Protein AF-0000000073224471 (afdb_homodimer)

Radius of gyration: 17.62 Å; Cα contacts (8 Å, |Δi|>4): 262; chains: 2; bounding box: 27×54×40 Å

Foldseek 3Di:
DVVQQQDAQAPPRDPHGQNRVLQVLVLVCLQVVPDQVVSLVVQQVVCVVDDPPGDHDRGSVVSCVVLVVQQFDQDSDPPDPPSRRPRPNNPDPPRDPD/DVVQQQDAQAPPRDPHGQNRVLQVLVLVCLLVVPDQVVSLVVQQVVCVVDDPPGDHDRGSVVSCVVLVVQQFDQDSDPPDPVSRRQRPSNPDPPRDPD

Sequence (196 aa):
LYNDAEKPLYPYCANFTRLSTVLRLINLKTKHRWIDNSFTKLLELLSDMLLEGNMLLTCTYDAKKILYLMGMKYKKNHVCPNDYILYIKVFDTFHECPLYNDAEKPLYPYCANFTRLSTVLRLINLKTKHRWIDNSFTKLLELLSDMLLEGNMLLTCTYDAKKILYLMGMKYKKNHVCPNDYILYIKVFDTFHECP

Structure (mmCIF, N/CA/C/O backbone):
data_AF-0000000073224471-model_v1
#
loop_
_entity.id
_entity.type
_entity.pdbx_description
1 polymer 'Retrovirus-related Pol polyprotein from transposon TNT 1-94'
#
loop_
_atom_site.group_PDB
_atom_site.id
_atom_site.type_symbol
_atom_site.label_atom_id
_atom_site.label_alt_id
_atom_site.label_comp_id
_atom_site.label_asym_id
_atom_site.label_entity_id
_atom_site.label_seq_id
_atom_site.pdbx_PDB_ins_code
_atom_site.Cartn_x
_atom_site.Cartn_y
_atom_site.Cartn_z
_atom_site.occupancy
_atom_site.B_iso_or_equiv
_atom_site.auth_seq_id
_atom_site.auth_comp_id
_atom_site.auth_asym_id
_atom_site.auth_atom_id
_atom_site.pdbx_PDB_model_num
ATOM 1 N N . LEU A 1 1 ? -12.211 13.688 14.93 1 41.69 1 LEU A N 1
ATOM 2 C CA . LEU A 1 1 ? -11.336 13.398 13.797 1 41.69 1 LEU A CA 1
ATOM 3 C C . LEU A 1 1 ? -9.891 13.773 14.117 1 41.69 1 LEU A C 1
ATOM 5 O O . LEU A 1 1 ? -8.961 13.047 13.758 1 41.69 1 LEU A O 1
ATOM 9 N N . TYR A 1 2 ? -9.781 15.031 14.82 1 52.5 2 TYR A N 1
ATOM 10 C CA . TYR A 1 2 ? -8.516 15.594 15.266 1 52.5 2 TYR A CA 1
ATOM 11 C C . TYR A 1 2 ? -7.82 14.664 16.266 1 52.5 2 TYR A C 1
ATOM 13 O O . TYR A 1 2 ? -6.605 14.461 16.188 1 52.5 2 TYR A O 1
ATOM 21 N N . ASN A 1 3 ? -8.672 13.992 17 1 60.75 3 ASN A N 1
ATOM 22 C CA . ASN A 1 3 ? -8.117 13.211 18.094 1 60.75 3 ASN A CA 1
ATOM 23 C C . ASN A 1 3 ? -7.523 11.891 17.609 1 60.75 3 ASN A C 1
ATOM 25 O O . ASN A 1 3 ? -6.543 11.398 18.172 1 60.75 3 ASN A O 1
ATOM 29 N N . ASP A 1 4 ? -7.875 11.57 16.344 1 77.75 4 ASP A N 1
ATOM 30 C CA . ASP A 1 4 ? -7.438 10.266 15.867 1 77.75 4 ASP A CA 1
ATOM 31 C C . ASP A 1 4 ? -6.164 10.383 15.039 1 77.75 4 ASP A C 1
ATOM 33 O O . ASP A 1 4 ? -5.48 9.383 14.789 1 77.75 4 ASP A O 1
ATOM 37 N N . ALA A 1 5 ? -5.758 11.609 14.734 1 75.69 5 ALA A N 1
ATOM 38 C CA . ALA A 1 5 ? -4.609 11.828 13.859 1 75.69 5 ALA A CA 1
ATOM 39 C C . ALA A 1 5 ? -3.326 11.305 14.5 1 75.69 5 ALA A C 1
ATOM 41 O O . ALA A 1 5 ? -2.473 10.734 13.812 1 75.69 5 ALA A O 1
ATOM 42 N N . GLU A 1 6 ? -3.303 11.391 15.812 1 83.62 6 GLU A N 1
ATOM 43 C CA . GLU A 1 6 ? -2.064 11.039 16.5 1 83.62 6 GLU A CA 1
ATOM 44 C C . GLU A 1 6 ? -2.109 9.609 17.031 1 83.62 6 GLU A C 1
ATOM 46 O O . GLU A 1 6 ? -1.118 9.109 17.562 1 83.62 6 GLU A O 1
ATOM 51 N N . LYS A 1 7 ? -3.176 9.023 16.797 1 90.31 7 LYS A N 1
ATOM 52 C CA . LYS A 1 7 ? -3.266 7.633 17.234 1 90.31 7 LYS A CA 1
ATOM 53 C C . LYS A 1 7 ? -2.396 6.73 16.359 1 90.31 7 LYS A C 1
ATOM 55 O O . LYS A 1 7 ? -2.246 6.973 15.156 1 90.31 7 LYS A O 1
ATOM 60 N N . PRO A 1 8 ? -1.856 5.668 17.078 1 94.06 8 PRO A N 1
ATOM 61 C CA . PRO A 1 8 ? -1.072 4.719 16.297 1 94.06 8 PRO A CA 1
ATOM 62 C C . PRO A 1 8 ? -1.89 4.062 15.18 1 94.06 8 PRO A C 1
ATOM 64 O O . PRO A 1 8 ? -3.109 3.93 15.305 1 94.06 8 PRO A O 1
ATOM 67 N N . LEU A 1 9 ? -1.331 3.744 14.07 1 95.19 9 LEU A N 1
ATOM 68 C CA . LEU A 1 9 ? -1.982 3.123 12.922 1 95.19 9 LEU A CA 1
ATOM 69 C C . LEU A 1 9 ? -2.736 1.864 13.344 1 95.19 9 LEU A C 1
ATOM 71 O O . LEU A 1 9 ? -3.832 1.598 12.844 1 95.19 9 LEU A O 1
ATOM 75 N N . TYR A 1 10 ? -2.109 1.021 14.141 1 93.5 10 TYR A N 1
ATOM 76 C CA . TYR A 1 10 ? -2.725 -0.124 14.805 1 93.5 10 TYR A CA 1
ATOM 77 C C . TYR A 1 10 ? -2.162 -0.314 16.203 1 93.5 10 TYR A C 1
ATOM 79 O O . TYR A 1 10 ? -1.16 0.306 16.562 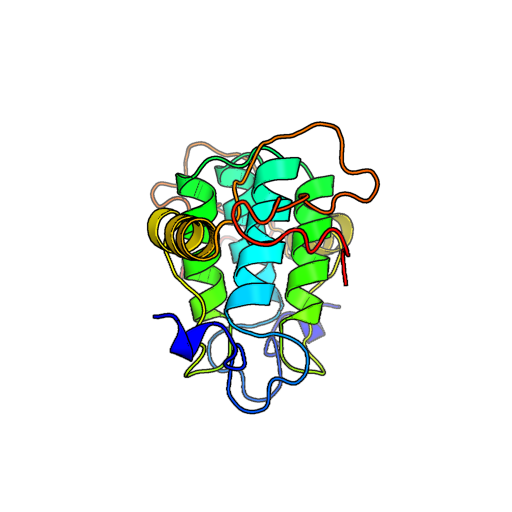1 93.5 10 TYR A O 1
ATOM 87 N N . PRO A 1 11 ? -2.877 -1.21 17 1 89.75 11 PRO A N 1
ATOM 88 C CA . PRO A 1 11 ? -2.412 -1.349 18.375 1 89.75 11 PRO A CA 1
ATOM 89 C C . PRO A 1 11 ? -0.937 -1.728 18.469 1 89.75 11 PRO A C 1
ATOM 91 O O . PRO A 1 11 ? -0.481 -2.629 17.766 1 89.75 11 PRO A O 1
ATOM 94 N N . TYR A 1 12 ? -0.082 -1.021 19.203 1 84.31 12 TYR A N 1
ATOM 95 C CA . TYR A 1 12 ? 1.319 -1.271 19.516 1 84.31 12 TYR A CA 1
ATOM 96 C C . TYR A 1 12 ? 2.223 -0.872 18.359 1 84.31 12 TYR A C 1
ATOM 98 O O . TYR A 1 12 ? 3.383 -1.282 18.297 1 84.31 12 TYR A O 1
ATOM 106 N N . CYS A 1 13 ? 1.558 -0.204 17.391 1 90.94 13 CYS A N 1
ATOM 107 C CA . CYS A 1 13 ? 2.387 0.336 16.328 1 90.94 13 CYS A CA 1
ATOM 108 C C . CYS A 1 13 ? 3.248 1.488 16.828 1 90.94 13 CYS A C 1
ATOM 110 O O . CYS A 1 13 ? 2.725 2.508 17.281 1 90.94 13 CYS A O 1
ATOM 112 N N . ALA A 1 14 ? 4.543 1.403 16.672 1 88.19 14 ALA A N 1
ATOM 113 C CA . ALA A 1 14 ? 5.449 2.377 17.281 1 88.19 14 ALA A CA 1
ATOM 114 C C . ALA A 1 14 ? 5.812 3.477 16.281 1 88.19 14 ALA A C 1
ATOM 116 O O . ALA A 1 14 ? 6.09 4.613 16.672 1 88.19 14 ALA A O 1
ATOM 117 N N . ASN A 1 15 ? 5.676 3.24 14.992 1 91 15 ASN A N 1
ATOM 118 C CA . ASN A 1 15 ? 6.359 4.121 14.055 1 91 15 ASN A CA 1
ATOM 119 C C . ASN A 1 15 ? 5.371 4.863 13.164 1 91 15 ASN A C 1
ATOM 121 O O . ASN A 1 15 ? 5.754 5.766 12.414 1 91 15 ASN A O 1
ATOM 125 N N . PHE A 1 16 ? 4.156 4.488 13.227 1 93.88 16 PHE A N 1
ATOM 126 C CA . PHE A 1 16 ? 3.184 5.125 12.352 1 93.88 16 PHE A CA 1
ATOM 127 C C . PHE A 1 16 ? 1.934 5.531 13.125 1 93.88 16 PHE A C 1
ATOM 129 O O . PHE A 1 16 ? 1.432 4.762 13.945 1 93.88 16 PHE A O 1
ATOM 136 N N . THR A 1 17 ? 1.515 6.695 12.867 1 90.81 17 THR A N 1
ATOM 137 C CA . THR A 1 17 ? 0.19 7.152 13.273 1 90.81 17 THR A CA 1
ATOM 138 C C . THR A 1 17 ? -0.757 7.191 12.078 1 90.81 17 THR A C 1
ATOM 140 O O . THR A 1 17 ? -0.331 7.004 10.938 1 90.81 17 THR A O 1
ATOM 143 N N . ARG A 1 18 ? -2 7.375 12.383 1 89.81 18 ARG A N 1
ATOM 144 C CA . ARG A 1 18 ? -2.979 7.551 11.312 1 89.81 18 ARG A CA 1
ATOM 145 C C . ARG A 1 18 ? -2.578 8.695 10.391 1 89.81 18 ARG A C 1
ATOM 147 O O . ARG A 1 18 ? -2.572 8.539 9.164 1 89.81 18 ARG A O 1
ATOM 154 N N . LEU A 1 19 ? -2.135 9.75 10.891 1 86.12 19 LEU A N 1
ATOM 155 C CA . LEU A 1 19 ? -1.773 10.938 10.125 1 86.12 19 LEU A CA 1
ATOM 156 C C . LEU A 1 19 ? -0.507 10.695 9.312 1 86.12 19 LEU A C 1
ATOM 158 O O . LEU A 1 19 ? -0.468 10.977 8.109 1 86.12 19 LEU A O 1
ATOM 162 N N . SER A 1 20 ? 0.492 10.203 9.984 1 87.75 20 SER A N 1
ATOM 163 C CA . SER A 1 20 ? 1.751 10 9.273 1 87.75 20 SER A CA 1
ATOM 164 C C . SER A 1 20 ? 1.587 9.008 8.133 1 87.75 20 SER A C 1
ATOM 166 O O . SER A 1 20 ? 2.221 9.148 7.082 1 87.75 20 SER A O 1
ATOM 168 N N . THR A 1 21 ? 0.749 7.996 8.414 1 93.19 21 THR A N 1
ATOM 169 C CA . THR A 1 21 ? 0.478 7.004 7.379 1 93.19 21 THR A CA 1
ATOM 170 C C . THR A 1 21 ? -0.199 7.652 6.176 1 93.19 21 THR A C 1
ATOM 172 O O . THR A 1 21 ? 0.24 7.469 5.035 1 93.19 21 THR A O 1
ATOM 175 N N . VAL A 1 22 ? -1.193 8.43 6.406 1 90.62 22 VAL A N 1
ATOM 176 C CA . VAL A 1 22 ? -1.923 9.102 5.336 1 90.62 22 VAL A CA 1
ATOM 177 C C . VAL A 1 22 ? -0.98 10.031 4.578 1 90.62 22 VAL A C 1
ATOM 179 O O . VAL A 1 22 ? -0.983 10.055 3.344 1 90.62 22 VAL A O 1
ATOM 182 N N . LEU A 1 23 ? -0.196 10.695 5.246 1 88.19 23 LEU A N 1
ATOM 183 C CA . LEU A 1 23 ? 0.741 11.633 4.637 1 88.19 23 LEU A CA 1
ATOM 184 C C . LEU A 1 23 ? 1.721 10.906 3.723 1 88.19 23 LEU A C 1
ATOM 186 O O . LEU A 1 23 ? 1.964 11.336 2.596 1 88.19 23 LEU A O 1
ATOM 190 N N . ARG A 1 24 ? 2.283 9.883 4.184 1 91 24 ARG A N 1
ATOM 191 C CA . ARG A 1 24 ? 3.273 9.148 3.404 1 91 24 ARG A CA 1
ATOM 192 C C . ARG A 1 24 ? 2.641 8.516 2.168 1 91 24 ARG A C 1
ATOM 194 O O . ARG A 1 24 ? 3.215 8.562 1.078 1 91 24 ARG A O 1
ATOM 201 N N . LEU A 1 25 ? 1.464 7.965 2.34 1 95 25 LEU A N 1
ATOM 202 C CA . LEU A 1 25 ? 0.793 7.332 1.211 1 95 25 LEU A CA 1
ATOM 203 C C . LEU A 1 25 ? 0.347 8.375 0.189 1 95 25 LEU A C 1
ATOM 205 O O . LEU A 1 25 ? 0.502 8.172 -1.018 1 95 25 LEU A O 1
ATOM 209 N N . ILE A 1 26 ? -0.184 9.492 0.618 1 91.44 26 ILE A N 1
ATOM 210 C CA . ILE A 1 26 ? -0.635 10.531 -0.297 1 91.44 26 ILE A CA 1
ATOM 211 C C . ILE A 1 26 ? 0.567 11.156 -1.004 1 91.44 26 ILE A C 1
ATOM 213 O O . ILE A 1 26 ? 0.491 11.5 -2.186 1 91.44 26 ILE A O 1
ATOM 217 N N . ASN A 1 27 ? 1.66 11.289 -0.311 1 87.69 27 ASN A N 1
ATOM 218 C CA . ASN A 1 27 ? 2.875 11.789 -0.945 1 87.69 27 ASN A CA 1
ATOM 219 C C . ASN A 1 27 ? 3.336 10.875 -2.074 1 87.69 27 ASN A C 1
ATOM 221 O O . ASN A 1 27 ? 3.727 11.352 -3.143 1 87.69 27 ASN A O 1
ATOM 225 N N . LEU A 1 28 ? 3.305 9.625 -1.765 1 92.75 28 LEU A N 1
ATOM 226 C CA . LEU A 1 28 ? 3.676 8.656 -2.787 1 92.75 28 LEU A CA 1
ATOM 227 C C . LEU A 1 28 ? 2.75 8.758 -3.996 1 92.75 28 LEU A C 1
ATOM 229 O O . LEU A 1 28 ? 3.215 8.828 -5.137 1 92.75 28 LEU A O 1
ATOM 233 N N . LYS A 1 29 ? 1.461 8.781 -3.756 1 92.38 29 LYS A N 1
ATOM 234 C CA . LYS A 1 29 ? 0.469 8.914 -4.82 1 92.38 29 LYS A CA 1
ATOM 235 C C . LYS A 1 29 ? 0.726 10.164 -5.656 1 92.38 29 LYS A C 1
ATOM 237 O O . LYS A 1 29 ? 0.676 10.117 -6.887 1 92.38 29 LYS A O 1
ATOM 242 N N . THR A 1 30 ? 0.927 11.234 -4.98 1 87.19 30 THR A N 1
ATOM 243 C CA . THR A 1 30 ? 1.072 12.523 -5.648 1 87.19 30 THR A CA 1
ATOM 244 C C . THR A 1 30 ? 2.365 12.57 -6.457 1 87.19 30 THR A C 1
ATOM 246 O O . THR A 1 30 ? 2.367 13 -7.613 1 87.19 30 THR A O 1
ATOM 249 N N . LYS A 1 31 ? 3.391 12.141 -5.91 1 88.38 31 LYS A N 1
ATOM 250 C CA . LYS A 1 31 ? 4.695 12.148 -6.566 1 88.38 31 LYS A CA 1
ATOM 251 C C . LYS A 1 31 ? 4.664 11.328 -7.855 1 88.38 31 LYS A C 1
ATOM 253 O O . LYS A 1 31 ? 5.324 11.68 -8.836 1 88.38 31 LYS A O 1
ATOM 258 N N . HIS A 1 32 ? 3.873 10.328 -7.75 1 90.38 32 HIS A N 1
ATOM 259 C CA . HIS A 1 32 ? 3.887 9.414 -8.891 1 90.38 32 HIS A CA 1
ATOM 260 C C . HIS A 1 32 ? 2.586 9.5 -9.68 1 90.38 32 HIS A C 1
ATOM 262 O O . HIS A 1 32 ? 2.352 8.703 -10.586 1 90.38 32 HIS A O 1
ATOM 268 N N . ARG A 1 33 ? 1.716 10.43 -9.344 1 88.5 33 ARG A N 1
ATOM 269 C CA . ARG A 1 33 ? 0.529 10.836 -10.094 1 88.5 33 ARG A CA 1
ATOM 270 C C . ARG A 1 33 ? -0.445 9.672 -10.242 1 88.5 33 ARG A C 1
ATOM 272 O O . ARG A 1 33 ? -0.975 9.445 -11.336 1 88.5 33 ARG A O 1
ATOM 279 N N . TRP A 1 34 ? -0.63 8.953 -9.125 1 93.56 34 TRP A N 1
ATOM 280 C CA . TRP A 1 34 ? -1.667 7.93 -9.141 1 93.56 34 TRP A CA 1
ATOM 281 C C . TRP A 1 34 ? -3.057 8.555 -9.164 1 93.56 34 TRP A C 1
ATOM 283 O O . TRP A 1 34 ? -3.295 9.578 -8.516 1 93.56 34 TRP A O 1
ATOM 293 N N . ILE A 1 35 ? -3.988 7.922 -9.891 1 93.31 35 ILE A N 1
ATOM 294 C CA . ILE A 1 35 ? -5.352 8.438 -9.922 1 93.31 35 ILE A CA 1
ATOM 295 C C . ILE A 1 35 ? -6.074 8.07 -8.625 1 93.31 35 ILE A C 1
ATOM 297 O O . ILE A 1 35 ? -5.742 7.062 -7.992 1 93.31 35 ILE A O 1
ATOM 301 N N . ASP A 1 36 ? -7.09 8.766 -8.297 1 92.5 36 ASP A N 1
ATOM 302 C CA . ASP A 1 36 ? -7.781 8.625 -7.023 1 92.5 36 ASP A CA 1
ATOM 303 C C . ASP A 1 36 ? -8.406 7.238 -6.887 1 92.5 36 ASP A C 1
ATOM 305 O O . ASP A 1 36 ? -8.383 6.648 -5.805 1 92.5 36 ASP A O 1
ATOM 309 N N . ASN A 1 37 ? -8.93 6.75 -7.922 1 93.81 37 ASN A N 1
ATOM 310 C CA . ASN A 1 37 ? -9.57 5.438 -7.879 1 93.81 37 ASN A CA 1
ATOM 311 C C . ASN A 1 37 ? -8.57 4.344 -7.516 1 93.81 37 ASN A C 1
ATOM 313 O O . ASN A 1 37 ? -8.852 3.488 -6.676 1 93.81 37 ASN A O 1
ATOM 317 N N . SER A 1 38 ? -7.434 4.355 -8.141 1 94.5 38 SER A N 1
ATOM 318 C CA . SER A 1 38 ? -6.406 3.363 -7.852 1 94.5 38 SER A CA 1
ATOM 319 C C . SER A 1 38 ? -5.895 3.5 -6.422 1 94.5 38 SER A C 1
ATOM 321 O O . SER A 1 38 ? -5.609 2.5 -5.758 1 94.5 38 SER A O 1
ATOM 323 N N . PHE A 1 39 ? -5.852 4.719 -5.941 1 96.56 39 PHE A N 1
ATOM 324 C CA . PHE A 1 39 ? -5.402 4.969 -4.578 1 96.56 39 PHE A CA 1
ATOM 325 C C . PHE A 1 39 ? -6.422 4.465 -3.568 1 96.56 39 PHE A C 1
ATOM 327 O O . PHE A 1 39 ? -6.059 3.867 -2.555 1 96.56 39 PHE A O 1
ATOM 334 N N . THR A 1 40 ? -7.637 4.691 -3.834 1 97.69 40 THR A N 1
ATOM 335 C CA . THR A 1 40 ? -8.688 4.16 -2.977 1 97.69 40 THR A CA 1
ATOM 336 C C . THR A 1 40 ? -8.617 2.639 -2.904 1 97.69 40 THR A C 1
ATOM 338 O O . THR A 1 40 ? -8.727 2.057 -1.822 1 97.69 40 THR A O 1
ATOM 341 N N . LYS A 1 41 ? -8.375 1.963 -3.979 1 97.19 41 LYS A N 1
ATOM 342 C CA . LYS A 1 41 ? -8.258 0.507 -3.998 1 97.19 41 LYS A CA 1
ATOM 343 C C . LYS A 1 41 ? -7.043 0.041 -3.207 1 97.19 41 LYS A C 1
ATOM 345 O O . LYS A 1 41 ? -7.09 -0.989 -2.531 1 97.19 41 LYS A O 1
ATOM 350 N N . LEU A 1 42 ? -6 0.832 -3.332 1 97.88 42 LEU A N 1
ATOM 351 C CA . LEU A 1 42 ? -4.828 0.537 -2.512 1 97.88 42 LEU A CA 1
ATOM 352 C C . LEU A 1 42 ? -5.168 0.635 -1.027 1 97.88 42 LEU A C 1
ATOM 354 O O . LEU A 1 42 ? -4.852 -0.272 -0.254 1 97.88 42 LEU A O 1
ATOM 358 N N . LEU A 1 43 ? -5.801 1.729 -0.637 1 97.81 43 LEU A N 1
ATOM 359 C CA . LEU A 1 43 ? -6.125 1.933 0.77 1 97.81 43 LEU A CA 1
ATOM 360 C C . LEU A 1 43 ? -7.004 0.802 1.294 1 97.81 43 LEU A C 1
ATOM 362 O O . LEU A 1 43 ? -6.809 0.324 2.414 1 97.81 43 LEU A O 1
ATOM 366 N N . GLU A 1 44 ? -7.93 0.37 0.479 1 97.25 44 GLU A N 1
ATOM 367 C CA . GLU A 1 44 ? -8.789 -0.751 0.846 1 97.25 44 GLU A CA 1
ATOM 368 C C . GLU A 1 44 ? -7.977 -2.029 1.041 1 97.25 44 GLU A C 1
ATOM 370 O O . GLU A 1 44 ? -8.156 -2.738 2.033 1 97.25 44 GLU A O 1
ATOM 375 N N . LEU A 1 45 ? -7.152 -2.311 0.176 1 96.88 45 LEU A N 1
ATOM 376 C CA . LEU A 1 45 ? -6.312 -3.5 0.264 1 96.88 45 LEU A CA 1
ATOM 377 C C . LEU A 1 45 ? -5.414 -3.439 1.492 1 96.88 45 LEU A C 1
ATOM 379 O O . LEU A 1 45 ? -5.289 -4.426 2.225 1 96.88 45 LEU A O 1
ATOM 383 N N . LEU A 1 46 ? -4.789 -2.279 1.733 1 97.19 46 LEU A N 1
ATOM 384 C CA . LEU A 1 46 ? -3.908 -2.123 2.885 1 97.19 46 LEU A CA 1
ATOM 385 C C . LEU A 1 46 ? -4.676 -2.314 4.188 1 97.19 46 LEU A C 1
ATOM 387 O O . LEU A 1 46 ? -4.16 -2.91 5.137 1 97.19 46 LEU A O 1
ATOM 391 N N . SER A 1 47 ? -5.812 -1.747 4.227 1 95.62 47 SER A N 1
ATOM 392 C CA . SER A 1 47 ? -6.637 -1.917 5.418 1 95.62 47 SER A CA 1
ATOM 393 C C . SER A 1 47 ? -6.871 -3.393 5.719 1 95.62 47 SER A C 1
ATOM 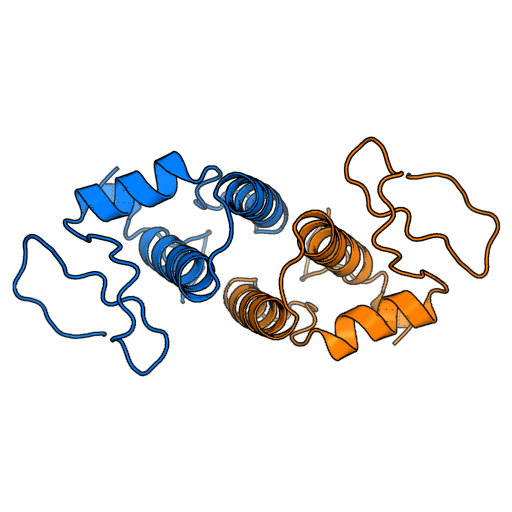395 O O . SER A 1 47 ? -6.867 -3.803 6.883 1 95.62 47 SER A O 1
ATOM 397 N N . ASP A 1 48 ? -7.051 -4.184 4.664 1 94.56 48 ASP A N 1
ATOM 398 C CA . ASP A 1 48 ? -7.242 -5.621 4.82 1 94.56 48 ASP A CA 1
ATOM 399 C C . ASP A 1 48 ? -5.949 -6.301 5.258 1 94.56 48 ASP A C 1
ATOM 401 O O . ASP A 1 48 ? -5.98 -7.312 5.965 1 94.56 48 A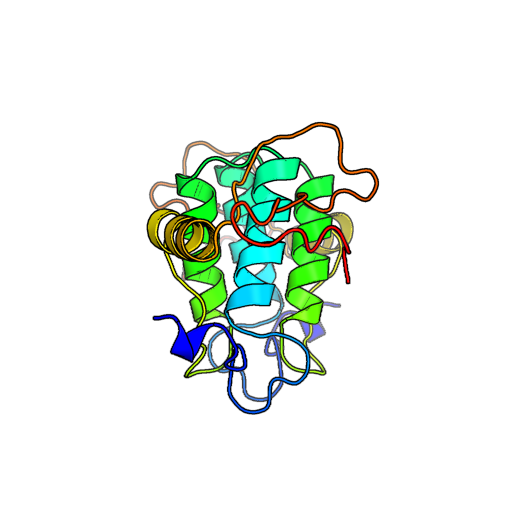SP A O 1
ATOM 405 N N . MET A 1 49 ? -4.844 -5.812 4.867 1 94.31 49 MET A N 1
ATOM 406 C CA . MET A 1 49 ? -3.537 -6.426 5.082 1 94.31 49 MET A CA 1
ATOM 407 C C . MET A 1 49 ? -3.014 -6.117 6.48 1 94.31 49 MET A C 1
ATOM 409 O O . MET A 1 49 ? -2.211 -6.875 7.027 1 94.31 49 MET A O 1
ATOM 413 N N . LEU A 1 50 ? -3.4 -4.977 7.031 1 94.12 50 LEU A N 1
ATOM 414 C CA . LEU A 1 50 ? -2.93 -4.547 8.344 1 94.12 50 LEU A CA 1
ATOM 415 C C . LEU A 1 50 ? -3.631 -5.316 9.453 1 94.12 50 LEU A C 1
ATOM 417 O O . LEU A 1 50 ? -4.586 -6.051 9.195 1 94.12 50 LEU A O 1
ATOM 421 N N . LEU A 1 51 ? -3.053 -5.219 10.609 1 89.06 51 LEU A N 1
ATOM 422 C CA . LEU A 1 51 ? -3.607 -5.879 11.781 1 89.06 51 LEU A CA 1
ATOM 423 C C . LEU A 1 51 ? -5.027 -5.398 12.055 1 89.06 51 LEU A C 1
ATOM 425 O O . LEU A 1 51 ? -5.375 -4.262 11.742 1 89.06 51 LEU A O 1
ATOM 429 N N . GLU A 1 52 ? -5.773 -6.348 12.57 1 87.81 52 GLU A N 1
ATOM 430 C CA . GLU A 1 52 ? -7.137 -5.988 12.945 1 87.81 52 GLU A CA 1
ATOM 431 C C . GLU A 1 52 ? -7.152 -4.793 13.891 1 87.81 52 GLU A C 1
ATOM 433 O O . GLU A 1 52 ? -6.34 -4.715 14.812 1 87.81 52 GLU A O 1
ATOM 438 N N . GLY A 1 53 ? -8.133 -3.873 13.617 1 89.25 53 GLY A N 1
ATOM 439 C CA . GLY A 1 53 ? -8.242 -2.688 14.453 1 89.25 53 GLY A CA 1
ATOM 440 C C . GLY A 1 53 ? -7.422 -1.52 13.938 1 89.25 53 GLY A C 1
ATOM 441 O O . GLY A 1 53 ? -7.266 -0.511 14.633 1 89.25 53 GLY A O 1
ATOM 442 N N . ASN A 1 54 ? -6.836 -1.683 12.797 1 92.94 54 ASN A N 1
ATOM 443 C CA . ASN A 1 54 ? -6.059 -0.573 12.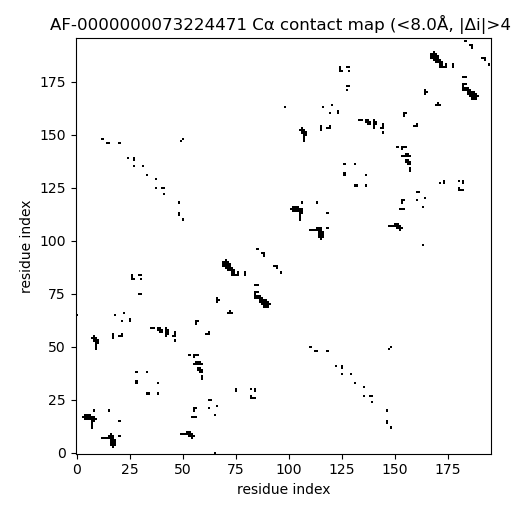25 1 92.94 54 ASN A CA 1
ATOM 444 C C . ASN A 1 54 ? -6.938 0.648 11.992 1 92.94 54 ASN A C 1
ATOM 446 O O . ASN A 1 54 ? -8.164 0.534 11.922 1 92.94 54 ASN A O 1
ATOM 450 N N . MET A 1 55 ? -6.312 1.779 11.867 1 93.38 55 MET A N 1
ATOM 451 C CA . MET A 1 55 ? -7.004 3.059 11.742 1 93.38 55 MET A CA 1
ATOM 452 C C . MET A 1 55 ? -6.797 3.658 10.352 1 93.38 55 MET A C 1
ATOM 454 O O . MET A 1 55 ? -6.969 4.863 10.164 1 93.38 55 MET A O 1
ATOM 458 N N . LEU A 1 56 ? -6.379 2.863 9.375 1 94.81 56 LEU A N 1
ATOM 459 C CA . LEU A 1 56 ? -6.125 3.375 8.031 1 94.81 56 LEU A CA 1
ATOM 460 C C . LEU A 1 56 ? -7.418 3.83 7.367 1 94.81 56 LEU A C 1
ATOM 462 O O . LEU A 1 56 ? -8.438 3.141 7.441 1 94.81 56 LEU A O 1
ATOM 466 N N . LEU A 1 57 ? -7.367 4.957 6.742 1 93.25 57 LEU A N 1
ATOM 467 C CA . LEU A 1 57 ? -8.484 5.418 5.926 1 93.25 57 LEU A CA 1
ATOM 468 C C . LEU A 1 57 ? -8.609 4.578 4.66 1 93.25 57 LEU A C 1
ATOM 470 O O . LEU A 1 57 ? -7.605 4.164 4.082 1 93.25 57 LEU A O 1
ATOM 474 N N . THR A 1 58 ? -9.875 4.406 4.191 1 94.31 58 THR A N 1
ATOM 475 C CA . THR A 1 58 ? -10.062 3.469 3.092 1 94.31 58 THR A CA 1
ATOM 476 C C . THR A 1 58 ? -10.602 4.184 1.854 1 94.31 58 THR A C 1
ATOM 478 O O . THR A 1 58 ? -11.102 3.543 0.928 1 94.31 58 THR A O 1
ATOM 481 N N . CYS A 1 59 ? -10.555 5.516 1.834 1 95.06 59 CYS A N 1
ATOM 482 C CA . CYS A 1 59 ? -10.906 6.219 0.607 1 95.06 59 CYS A CA 1
ATOM 483 C C . CYS A 1 59 ? -10.102 7.504 0.464 1 95.06 59 CYS A C 1
ATOM 485 O O . CYS A 1 59 ? -9.75 8.133 1.462 1 95.06 59 CYS A O 1
ATOM 487 N N . THR A 1 60 ? -9.891 7.859 -0.768 1 93.94 60 THR A N 1
ATOM 488 C CA . THR A 1 60 ? -9.031 8.992 -1.118 1 93.94 60 THR A CA 1
ATOM 489 C C . THR A 1 60 ? -9.617 10.297 -0.583 1 93.94 60 THR A C 1
ATOM 491 O O . THR A 1 60 ? -8.891 11.133 -0.05 1 93.94 60 THR A O 1
ATOM 494 N N . TYR A 1 61 ? -10.875 10.375 -0.671 1 91.38 61 TYR A N 1
ATOM 495 C CA . TYR A 1 61 ? -11.539 11.594 -0.224 1 91.38 61 TYR A CA 1
ATOM 496 C C . TYR A 1 61 ? -11.281 11.844 1.257 1 91.38 61 TYR A C 1
ATOM 498 O O . TYR A 1 61 ? -10.914 12.953 1.649 1 91.38 61 TYR A O 1
ATOM 506 N N . ASP A 1 62 ? -11.453 10.883 2.047 1 89.88 62 ASP A N 1
ATOM 507 C CA . ASP A 1 62 ? -11.234 11.008 3.484 1 89.88 62 ASP A CA 1
ATOM 508 C C . ASP A 1 62 ? -9.766 11.312 3.793 1 89.88 62 ASP A C 1
ATOM 510 O O . ASP A 1 62 ? -9.469 12.094 4.695 1 89.88 62 ASP A O 1
ATOM 514 N N . ALA A 1 63 ? -8.906 10.695 3.096 1 90 63 ALA A N 1
ATOM 515 C CA . ALA A 1 63 ? -7.477 10.922 3.289 1 90 63 ALA A CA 1
ATOM 516 C C . ALA A 1 63 ? -7.105 12.375 2.996 1 90 63 ALA A C 1
ATOM 518 O O . ALA A 1 63 ? -6.395 13.008 3.775 1 90 63 ALA A O 1
ATOM 519 N N . LYS A 1 64 ? -7.629 12.906 1.963 1 84.5 64 LYS A N 1
ATOM 520 C CA . LYS A 1 64 ? -7.355 14.289 1.589 1 84.5 64 LYS A CA 1
ATOM 521 C C . LYS A 1 64 ? -7.977 15.266 2.59 1 84.5 64 LYS A C 1
ATOM 523 O O . LYS A 1 64 ? -7.387 16.297 2.906 1 84.5 64 LYS A O 1
ATOM 528 N N . LYS A 1 65 ? -9.094 14.898 3.012 1 84.88 65 LYS A N 1
ATOM 529 C CA . LYS A 1 65 ? -9.812 15.734 3.969 1 84.88 65 LYS A CA 1
ATOM 530 C C . LYS A 1 65 ? -9 15.922 5.25 1 84.88 65 LYS A C 1
ATOM 532 O O . LYS A 1 65 ? -8.977 17.016 5.816 1 84.88 65 LYS A O 1
ATOM 537 N N . ILE A 1 66 ? -8.445 14.891 5.766 1 81.06 66 ILE A N 1
ATOM 538 C CA . ILE A 1 66 ? -7.637 14.977 6.977 1 81.06 66 ILE A CA 1
ATOM 539 C C . ILE A 1 66 ? -6.48 15.953 6.762 1 81.06 66 ILE A C 1
ATOM 541 O O . ILE A 1 66 ? -6.141 16.734 7.652 1 81.06 66 ILE A O 1
ATOM 545 N N . LEU A 1 67 ? -5.875 15.867 5.613 1 77.69 67 LEU A N 1
ATOM 546 C CA . LEU A 1 67 ? -4.762 16.766 5.328 1 77.69 67 LEU A CA 1
ATOM 547 C C . LEU A 1 67 ? -5.234 18.219 5.258 1 77.69 67 LEU A C 1
ATOM 549 O O . LEU A 1 67 ? -4.562 19.109 5.766 1 77.69 67 LEU A O 1
ATOM 553 N N . TYR A 1 68 ? -6.32 18.359 4.664 1 75.25 68 TYR A N 1
ATOM 554 C CA . TYR A 1 68 ? -6.922 19.688 4.57 1 75.25 68 TYR A CA 1
ATOM 555 C C . TYR A 1 68 ? -7.211 20.266 5.953 1 75.25 68 TYR A C 1
ATOM 557 O O . TYR A 1 68 ? -6.922 21.422 6.227 1 75.25 68 TYR A O 1
ATOM 565 N N . LEU A 1 69 ? -7.715 19.469 6.715 1 74.94 69 LEU A N 1
ATOM 566 C CA . LEU A 1 69 ? -8.094 19.891 8.062 1 74.94 69 LEU A CA 1
ATOM 567 C C . LEU A 1 69 ? -6.855 20.234 8.883 1 74.94 69 LEU A C 1
ATOM 569 O O . LEU A 1 69 ? -6.922 21.094 9.773 1 74.94 69 LEU A O 1
ATOM 573 N N . MET A 1 70 ? -5.84 19.656 8.531 1 72.88 70 MET A N 1
ATOM 574 C CA . MET A 1 70 ? -4.598 19.938 9.25 1 72.88 70 MET A CA 1
ATOM 575 C C . MET A 1 70 ? -3.887 21.141 8.648 1 72.88 70 MET A C 1
ATOM 577 O O . MET A 1 70 ? -2.852 21.578 9.156 1 72.88 70 MET A O 1
ATOM 581 N N . GLY A 1 71 ? -4.582 21.719 7.734 1 67.25 71 GLY A N 1
ATOM 582 C CA . GLY A 1 71 ? -3.996 22.891 7.098 1 67.25 71 GLY A CA 1
ATOM 583 C C . GLY A 1 71 ? -2.9 22.547 6.105 1 67.25 71 GLY A C 1
ATOM 584 O O . GLY A 1 71 ? -1.975 23.328 5.895 1 67.25 71 GLY A O 1
ATOM 585 N N . MET A 1 72 ? -2.867 21.281 5.777 1 64.75 72 MET A N 1
ATOM 586 C CA . MET A 1 72 ? -1.896 20.812 4.789 1 64.75 72 MET A CA 1
ATOM 587 C C . MET A 1 72 ? -2.514 20.781 3.393 1 64.75 72 MET A C 1
ATOM 589 O O . MET A 1 72 ? -3.684 20.422 3.238 1 64.75 72 MET A O 1
ATOM 593 N N . LYS A 1 73 ? -1.944 21.609 2.445 1 58.91 73 LYS A N 1
ATOM 594 C CA . LYS A 1 73 ? -2.357 21.547 1.047 1 58.91 73 LYS A CA 1
ATOM 595 C C . LYS A 1 73 ? -1.418 20.672 0.233 1 58.91 73 LYS A C 1
ATOM 597 O O . LYS A 1 73 ? -0.205 20.672 0.456 1 58.91 73 LYS A O 1
ATOM 602 N N . TYR A 1 74 ? -2.045 19.703 -0.247 1 54.34 74 TYR A N 1
ATOM 603 C CA . TYR A 1 74 ? -1.291 18.828 -1.145 1 54.34 74 TYR A CA 1
ATOM 604 C C . TYR A 1 74 ? -1.076 19.5 -2.496 1 54.34 74 TYR A C 1
ATOM 606 O O . TYR A 1 74 ? -2.035 19.922 -3.143 1 54.34 74 TYR A O 1
ATOM 614 N N . LYS A 1 75 ? -0.062 20.312 -2.621 1 49.66 75 LYS A N 1
ATOM 615 C CA . LYS A 1 75 ? 0.257 20.812 -3.957 1 49.66 75 LYS A CA 1
ATOM 616 C C . LYS A 1 75 ? 1.282 19.906 -4.645 1 49.66 75 LYS A C 1
ATOM 618 O O . LYS A 1 75 ? 2.262 19.5 -4.023 1 49.66 75 LYS A O 1
ATOM 623 N N . LYS A 1 76 ? 0.897 19.234 -5.703 1 50.06 76 LYS A N 1
ATOM 624 C CA . LYS A 1 76 ? 1.797 18.531 -6.609 1 50.06 76 LYS A CA 1
ATOM 625 C C . LYS A 1 76 ? 3.076 19.312 -6.848 1 50.06 76 LYS A C 1
ATOM 627 O O . LYS A 1 76 ? 3.086 20.266 -7.637 1 50.06 76 LYS A O 1
ATOM 632 N N . ASN A 1 77 ? 3.615 19.969 -5.926 1 44.34 77 ASN A N 1
ATOM 633 C CA . ASN A 1 77 ? 4.75 20.812 -6.285 1 44.34 77 ASN A CA 1
ATOM 634 C C . ASN A 1 77 ? 5.996 19.984 -6.57 1 44.34 77 ASN A C 1
ATOM 636 O O . ASN A 1 77 ? 6.176 18.906 -5.992 1 44.34 77 ASN A O 1
ATOM 640 N N . HIS A 1 78 ? 6.633 20.125 -7.844 1 41.19 78 HIS A N 1
ATOM 641 C CA . HIS A 1 78 ? 7.984 19.719 -8.219 1 41.19 78 HIS A CA 1
ATOM 642 C C . HIS A 1 78 ? 8.945 19.859 -7.047 1 41.19 78 HIS A C 1
ATOM 644 O O . HIS A 1 78 ? 10.164 19.781 -7.227 1 41.19 78 HIS A O 1
ATOM 650 N N . VAL A 1 79 ? 8.688 20.641 -6.09 1 42.38 79 VAL A N 1
ATOM 651 C CA . VAL A 1 79 ? 9.805 21.297 -5.406 1 42.38 79 VAL A CA 1
ATOM 652 C C . VAL A 1 79 ? 10.414 20.344 -4.383 1 42.38 79 VAL A C 1
ATOM 654 O O . VAL A 1 79 ? 11.281 20.734 -3.602 1 42.38 79 VAL A O 1
ATOM 657 N N . CYS A 1 80 ? 9.648 19.469 -3.699 1 45.31 80 CYS A N 1
ATOM 658 C CA . CYS A 1 80 ? 10.391 19.031 -2.521 1 45.31 80 CYS A CA 1
ATOM 659 C C . CYS A 1 80 ? 11.422 17.969 -2.896 1 45.31 80 CYS A C 1
ATOM 661 O O . CYS A 1 80 ? 11.125 17.031 -3.627 1 45.31 80 CYS A O 1
ATOM 663 N N . PRO A 1 81 ? 12.602 18.391 -2.609 1 41.62 81 PRO A N 1
ATOM 664 C CA . PRO A 1 81 ? 13.68 17.516 -3.053 1 41.62 81 PRO A CA 1
ATOM 665 C C . PRO A 1 81 ? 13.391 16.031 -2.781 1 41.62 81 PRO A C 1
ATOM 667 O O . PRO A 1 81 ? 13.68 15.18 -3.619 1 41.62 81 PRO A O 1
ATOM 670 N N . ASN A 1 82 ? 13.453 15.766 -1.576 1 41.09 82 ASN A N 1
ATOM 671 C CA . ASN A 1 82 ? 13.516 14.375 -1.15 1 41.09 82 ASN A CA 1
ATOM 672 C C . ASN A 1 82 ? 12.133 13.734 -1.124 1 41.09 82 ASN A C 1
ATOM 674 O O . ASN A 1 82 ? 11.852 12.875 -0.28 1 41.09 82 ASN A O 1
ATOM 678 N N . ASP A 1 83 ? 11.375 13.906 -2.197 1 42.47 83 ASP A N 1
ATOM 679 C CA . ASP A 1 83 ? 10.117 13.211 -2.457 1 42.47 83 ASP A CA 1
ATOM 680 C C . ASP A 1 83 ? 9.109 13.461 -1.339 1 42.47 83 ASP A C 1
ATOM 682 O O . ASP A 1 83 ? 8.188 12.672 -1.145 1 42.47 83 ASP A O 1
ATOM 686 N N . TYR A 1 84 ? 9.586 14.219 -0.327 1 44.72 84 TYR A N 1
ATOM 687 C CA . TYR A 1 84 ? 8.617 14.555 0.71 1 44.72 84 TYR A CA 1
ATOM 688 C C . TYR A 1 84 ? 7.621 15.602 0.212 1 44.72 84 TYR A C 1
ATOM 690 O O . TYR A 1 84 ? 7.973 16.469 -0.601 1 44.72 84 TYR A O 1
ATOM 698 N N . ILE A 1 85 ? 6.453 15.195 0.005 1 46.75 85 ILE A N 1
ATOM 699 C CA . ILE A 1 85 ? 5.398 16.172 -0.257 1 46.75 85 ILE A CA 1
ATOM 700 C C . ILE A 1 85 ? 5.363 17.203 0.864 1 46.75 85 ILE A C 1
ATOM 702 O O . ILE A 1 85 ? 5.395 16.859 2.045 1 46.75 85 ILE A O 1
ATOM 706 N N . LEU A 1 86 ? 5.98 18.438 0.587 1 46.53 86 LEU A N 1
ATOM 707 C CA . LEU A 1 86 ? 5.801 19.594 1.469 1 46.53 86 LEU A CA 1
ATOM 708 C C . LEU A 1 86 ? 4.328 19.797 1.799 1 46.53 86 LEU A C 1
ATOM 710 O O . LEU A 1 86 ? 3.504 19.969 0.898 1 46.53 86 LEU A O 1
ATOM 714 N N . TYR A 1 87 ? 3.809 18.969 2.619 1 46.03 87 TYR A N 1
ATOM 715 C CA . TYR A 1 87 ? 2.531 19.484 3.096 1 46.03 87 TYR A CA 1
ATOM 716 C C . TYR A 1 87 ? 2.715 20.828 3.803 1 46.03 87 TYR A C 1
ATOM 718 O O . TYR A 1 87 ? 3.561 20.953 4.691 1 46.03 87 TYR A O 1
ATOM 726 N N . ILE A 1 88 ? 2.602 21.859 3.016 1 45.62 88 ILE A N 1
ATOM 727 C CA . ILE A 1 88 ? 2.652 23.188 3.605 1 45.62 88 ILE A CA 1
ATOM 728 C C . ILE A 1 88 ? 1.499 23.359 4.594 1 45.62 88 ILE A C 1
ATOM 730 O O . ILE A 1 88 ? 0.338 23.125 4.246 1 45.62 88 ILE A O 1
ATOM 734 N N . LYS A 1 89 ? 1.952 23.047 5.812 1 49.44 89 LYS A N 1
ATOM 735 C CA . LYS A 1 89 ? 0.942 23.469 6.777 1 49.44 89 LYS A CA 1
ATOM 736 C C . LYS A 1 89 ? 0.325 24.812 6.371 1 49.44 89 LYS A C 1
ATOM 738 O O . LYS A 1 89 ? 1.04 25.797 6.156 1 49.44 89 LYS A O 1
ATOM 743 N N . VAL A 1 90 ? -0.747 24.781 5.82 1 43.72 90 VAL A N 1
ATOM 744 C CA . VAL A 1 90 ? -1.388 26.062 5.543 1 43.72 90 VAL A CA 1
ATOM 745 C C . VAL A 1 90 ? -1.445 26.891 6.82 1 43.72 90 VAL A C 1
ATOM 747 O O . VAL A 1 90 ? -1.271 28.109 6.777 1 43.72 90 VAL A O 1
ATOM 750 N N . PHE A 1 91 ? -1.898 26.281 7.863 1 39.59 91 PHE A N 1
ATOM 751 C CA . PHE A 1 91 ? -2.023 27.266 8.945 1 39.59 91 PHE A CA 1
ATOM 752 C C . PHE A 1 91 ? -0.676 27.516 9.609 1 39.59 91 PHE A C 1
ATOM 754 O O . PHE A 1 91 ? -0.406 28.609 10.086 1 39.59 91 PHE A O 1
ATOM 761 N N . ASP A 1 92 ? -0.026 26.453 10.336 1 39.91 92 ASP A N 1
ATOM 762 C CA . ASP A 1 92 ? 1.124 26.891 11.117 1 39.91 92 ASP A CA 1
ATOM 763 C C . ASP A 1 92 ? 2.383 26.953 10.258 1 39.91 92 ASP A C 1
ATOM 765 O O . ASP A 1 92 ? 2.488 26.25 9.25 1 39.91 92 ASP A O 1
ATOM 769 N N . THR A 1 93 ? 3.322 28.031 10.352 1 36.47 93 THR A N 1
ATOM 770 C CA . THR A 1 93 ? 4.719 28.328 10.07 1 36.47 93 THR A CA 1
ATOM 771 C C . THR A 1 93 ? 5.582 27.078 10.18 1 36.47 93 THR A C 1
ATOM 773 O O . THR A 1 93 ? 6.809 27.172 10.25 1 36.47 93 THR A O 1
ATOM 776 N N . PHE A 1 94 ? 5.066 25.984 10.672 1 35.5 94 PHE A N 1
ATOM 777 C CA . PHE A 1 94 ? 6.098 25 11.023 1 35.5 94 PHE A CA 1
ATOM 778 C C . PHE A 1 94 ? 6.637 24.312 9.781 1 35.5 94 PHE A C 1
ATOM 780 O O . PHE A 1 94 ? 5.883 23.672 9.047 1 35.5 94 PHE A O 1
ATOM 787 N N . HIS A 1 95 ? 7.645 24.875 9.094 1 36.69 95 HIS A N 1
ATOM 788 C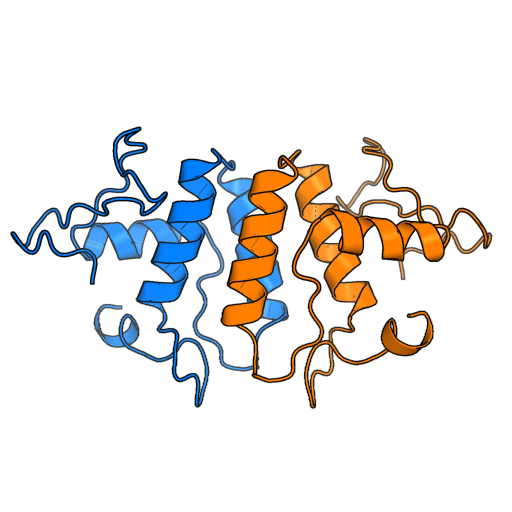 CA . HIS A 1 95 ? 8.469 24.469 7.957 1 36.69 95 HIS A CA 1
ATOM 789 C C . HIS A 1 95 ? 8.984 23.047 8.125 1 36.69 95 HIS A C 1
ATOM 791 O O . HIS A 1 95 ? 9.773 22.562 7.312 1 36.69 95 HIS A O 1
ATOM 797 N N . GLU A 1 96 ? 9.227 22.578 9.359 1 33.81 96 GLU A N 1
ATOM 798 C CA . GLU A 1 96 ? 10.25 21.562 9.508 1 33.81 96 GLU A CA 1
ATOM 799 C C . GLU A 1 96 ? 9.719 20.188 9.094 1 33.81 96 GLU A C 1
ATOM 801 O O . GLU A 1 96 ? 8.594 19.812 9.438 1 33.81 96 GLU A O 1
ATOM 806 N N . CYS A 1 97 ? 10.047 19.688 7.902 1 39.16 97 CYS A N 1
ATOM 807 C CA . CYS A 1 97 ? 9.992 18.25 7.742 1 39.16 97 CYS A CA 1
ATOM 808 C C . CYS A 1 97 ? 10.531 17.531 8.977 1 39.16 97 CYS A C 1
ATOM 810 O O . CYS A 1 97 ? 11.641 17.828 9.43 1 39.16 97 CYS A O 1
ATOM 812 N N . PRO A 1 98 ? 9.641 16.953 9.828 1 35.56 98 PRO A N 1
ATOM 813 C CA . PRO A 1 98 ? 10.375 16.391 10.961 1 35.56 98 PRO A CA 1
ATOM 814 C C . PRO A 1 98 ? 11.523 15.484 10.523 1 35.56 98 PRO A C 1
ATOM 816 O O . PRO A 1 98 ? 11.5 14.953 9.414 1 35.56 98 PRO A O 1
ATOM 819 N N . LEU B 1 1 ? 12.781 -20.219 -1.725 1 41.53 1 LEU B N 1
ATOM 820 C CA . LEU B 1 1 ? 11.898 -19.156 -2.178 1 41.53 1 LEU B CA 1
ATOM 821 C C . LEU B 1 1 ? 10.453 -19.641 -2.256 1 41.53 1 LEU B C 1
ATOM 823 O O . LEU B 1 1 ? 9.531 -18.922 -1.89 1 41.53 1 LEU B O 1
ATOM 827 N N . TYR B 1 2 ? 10.336 -20.9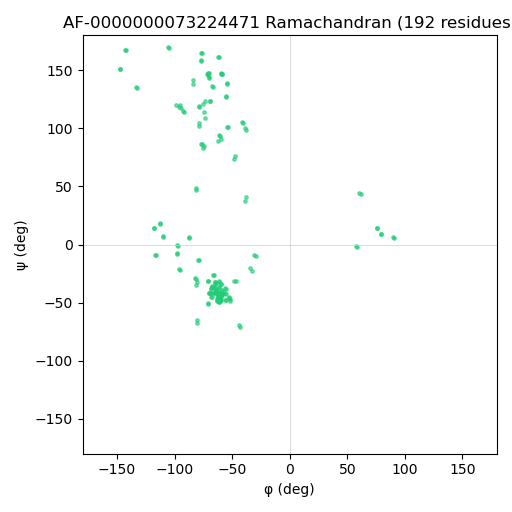69 -2.816 1 52.25 2 TYR B N 1
ATOM 828 C CA . TYR B 1 2 ? 9.07 -21.672 -2.971 1 52.25 2 TYR B CA 1
ATOM 829 C C . TYR B 1 2 ? 8.398 -21.891 -1.62 1 52.25 2 TYR B C 1
ATOM 831 O O . TYR B 1 2 ? 7.188 -21.719 -1.486 1 52.25 2 TYR B O 1
ATOM 839 N N . ASN B 1 3 ? 9.25 -22.047 -0.64 1 60.81 3 ASN B N 1
ATOM 840 C CA . ASN B 1 3 ? 8.711 -22.438 0.659 1 60.81 3 ASN B CA 1
ATOM 841 C C . ASN B 1 3 ? 8.117 -21.25 1.399 1 60.81 3 ASN B C 1
ATOM 843 O O . ASN B 1 3 ? 7.156 -21.391 2.156 1 60.81 3 ASN B O 1
ATOM 847 N N . ASP B 1 4 ? 8.438 -20.062 0.872 1 77.81 4 ASP B N 1
ATOM 848 C CA . ASP B 1 4 ? 8 -18.875 1.612 1 77.81 4 ASP B CA 1
ATOM 849 C C . ASP B 1 4 ? 6.707 -18.312 1.028 1 77.81 4 ASP B C 1
ATOM 851 O O . ASP B 1 4 ? 6.023 -17.516 1.676 1 77.81 4 ASP B O 1
ATOM 855 N N . ALA B 1 5 ? 6.285 -18.859 -0.106 1 75.69 5 ALA B N 1
ATOM 856 C CA . ALA B 1 5 ? 5.117 -18.312 -0.798 1 75.69 5 ALA B CA 1
ATOM 857 C C . ALA B 1 5 ? 3.852 -18.484 0.035 1 75.69 5 ALA B C 1
ATOM 859 O O . ALA B 1 5 ? 2.996 -17.609 0.073 1 75.69 5 ALA B O 1
ATOM 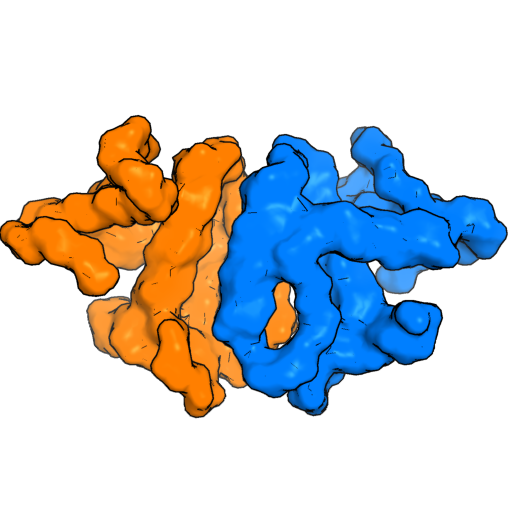860 N N . GLU B 1 6 ? 3.855 -19.562 0.776 1 83.31 6 GLU B N 1
ATOM 861 C CA . GLU B 1 6 ? 2.633 -19.891 1.504 1 83.31 6 GLU B CA 1
ATOM 862 C C . GLU B 1 6 ? 2.707 -19.406 2.951 1 83.31 6 GLU B C 1
ATOM 864 O O . GLU B 1 6 ? 1.73 -19.516 3.695 1 83.31 6 GLU B O 1
ATOM 869 N N . LYS B 1 7 ? 3.777 -18.859 3.254 1 90.06 7 LYS B N 1
ATOM 870 C CA . LYS B 1 7 ? 3.893 -18.328 4.609 1 90.06 7 LYS B CA 1
ATOM 871 C C . LYS B 1 7 ? 3.018 -17.078 4.785 1 90.06 7 LYS B C 1
ATOM 873 O O . LYS B 1 7 ? 2.852 -16.297 3.854 1 90.06 7 LYS B O 1
ATOM 878 N N . PRO B 1 8 ? 2.5 -17.016 6.078 1 93.88 8 PRO B N 1
ATOM 879 C CA . PRO B 1 8 ? 1.713 -15.805 6.34 1 93.88 8 PRO B CA 1
ATOM 880 C C . PRO B 1 8 ? 2.52 -14.523 6.152 1 93.88 8 PRO B C 1
ATOM 882 O O . PRO B 1 8 ? 3.742 -14.523 6.312 1 93.88 8 PRO B O 1
ATOM 885 N N . LEU B 1 9 ? 1.95 -13.461 5.73 1 95.06 9 LEU B N 1
ATOM 886 C CA . LEU B 1 9 ? 2.588 -12.172 5.496 1 95.06 9 LEU B CA 1
ATOM 887 C C . LEU B 1 9 ? 3.359 -11.711 6.73 1 95.06 9 LEU B C 1
ATOM 889 O O . LEU B 1 9 ? 4.449 -11.148 6.613 1 95.06 9 LEU B O 1
ATOM 893 N N . TYR B 1 10 ? 2.754 -11.82 7.906 1 93.38 10 TYR B N 1
ATOM 894 C CA . TYR B 1 10 ? 3.393 -11.625 9.203 1 93.38 10 TYR B CA 1
ATOM 895 C C . TYR B 1 10 ? 2.85 -12.609 10.234 1 93.38 10 TYR B C 1
ATOM 897 O O . TYR B 1 10 ? 1.843 -13.281 9.992 1 93.38 10 TYR B O 1
ATOM 905 N N . PRO B 1 11 ? 3.584 -12.672 11.398 1 89.44 11 PRO B N 1
ATOM 906 C CA . PRO B 1 11 ? 3.139 -13.672 12.367 1 89.44 11 PRO B CA 1
ATOM 907 C C . PRO B 1 11 ? 1.668 -13.508 12.75 1 89.44 11 PRO B C 1
ATOM 909 O O . PRO B 1 11 ? 1.216 -12.391 13.023 1 89.44 11 PRO B O 1
ATOM 912 N N . TYR B 1 12 ? 0.818 -14.523 12.68 1 84.06 12 TYR B N 1
ATOM 913 C CA . TYR B 1 12 ? -0.575 -14.625 13.102 1 84.06 12 TYR B CA 1
ATOM 914 C C . TYR B 1 12 ? -1.501 -13.969 12.078 1 84.06 12 TYR B C 1
ATOM 916 O O . TYR B 1 12 ? -2.66 -13.68 12.383 1 84.06 12 TYR B O 1
ATOM 924 N N . CYS B 1 13 ? -0.853 -13.625 10.938 1 90.75 13 CYS B N 1
ATOM 925 C CA . CYS B 1 13 ? -1.703 -13.133 9.867 1 90.75 13 CYS B CA 1
ATOM 926 C C . CYS B 1 13 ? -2.566 -14.242 9.289 1 90.75 13 CYS B C 1
ATOM 928 O O . CYS B 1 13 ? -2.045 -15.234 8.766 1 90.75 13 CYS B O 1
ATOM 930 N N . ALA B 1 14 ? -3.861 -14.086 9.289 1 87.75 14 ALA B N 1
ATOM 931 C CA . ALA B 1 14 ? -4.766 -15.164 8.906 1 87.75 14 ALA B CA 1
ATOM 932 C C . ALA B 1 14 ? -5.152 -15.062 7.438 1 87.75 14 ALA B C 1
ATOM 934 O O . ALA B 1 14 ? -5.43 -16.078 6.793 1 87.75 14 ALA B O 1
ATOM 935 N N . ASN B 1 15 ? -5.051 -13.906 6.828 1 90.81 15 ASN B N 1
ATOM 936 C CA . ASN B 1 15 ? -5.758 -13.711 5.566 1 90.81 15 ASN B CA 1
ATOM 937 C C . ASN B 1 15 ? -4.793 -13.469 4.41 1 90.81 15 ASN B C 1
ATOM 939 O O . ASN B 1 15 ? -5.199 -13.445 3.248 1 90.81 15 ASN B O 1
ATOM 943 N N . PHE B 1 16 ? -3.57 -13.297 4.727 1 93.75 16 PHE B N 1
ATOM 944 C CA . PHE B 1 16 ? -2.619 -12.992 3.662 1 93.75 16 PHE B CA 1
ATOM 945 C C . PHE B 1 16 ? -1.361 -13.844 3.805 1 93.75 16 PHE B C 1
ATOM 947 O O . PHE B 1 16 ? -0.837 -14 4.91 1 93.75 16 PHE B O 1
ATOM 954 N N . THR B 1 17 ? -0.957 -14.352 2.711 1 90.5 17 THR B N 1
ATOM 955 C CA . THR B 1 17 ? 0.37 -14.945 2.58 1 90.5 17 THR B CA 1
ATOM 956 C C . THR B 1 17 ? 1.297 -14.031 1.79 1 90.5 17 THR B C 1
ATOM 958 O O . THR B 1 17 ? 0.855 -13.023 1.237 1 90.5 17 THR B O 1
ATOM 961 N N . ARG B 1 18 ? 2.549 -14.391 1.814 1 89.44 18 ARG B N 1
ATOM 962 C CA . ARG B 1 18 ? 3.506 -13.648 0.995 1 89.44 18 ARG B CA 1
ATOM 963 C C . ARG B 1 18 ? 3.078 -13.641 -0.469 1 89.44 18 ARG B C 1
ATOM 965 O O . ARG B 1 18 ? 3.057 -12.586 -1.105 1 89.44 18 ARG B O 1
ATOM 972 N N . LEU B 1 19 ? 2.623 -14.695 -0.961 1 85.62 19 LEU B N 1
ATOM 973 C CA . LEU B 1 19 ? 2.238 -14.836 -2.361 1 85.62 19 LEU B CA 1
ATOM 974 C C . LEU B 1 19 ? 0.961 -14.055 -2.654 1 85.62 19 LEU B C 1
ATOM 976 O O . LEU B 1 19 ? 0.902 -13.297 -3.623 1 85.62 19 LEU B O 1
ATOM 980 N N . SER B 1 20 ? -0.017 -14.297 -1.837 1 87.44 20 SER B N 1
ATOM 981 C CA . SER B 1 20 ? -1.284 -13.617 -2.102 1 87.44 20 SER B CA 1
ATOM 982 C C . SER B 1 20 ? -1.131 -12.102 -2.031 1 87.44 20 SER B C 1
ATOM 984 O O . SER B 1 20 ? -1.783 -11.375 -2.779 1 87.44 20 SER B O 1
ATOM 986 N N . THR B 1 21 ? -0.277 -11.688 -1.086 1 93 21 THR B N 1
ATOM 987 C CA . THR B 1 21 ? -0.017 -10.258 -0.957 1 93 21 THR B CA 1
ATOM 988 C C . THR B 1 21 ? 0.629 -9.711 -2.225 1 93 21 THR B C 1
ATOM 990 O O . THR B 1 21 ? 0.167 -8.711 -2.781 1 93 21 THR B O 1
ATOM 993 N N . VAL B 1 22 ? 1.626 -10.359 -2.713 1 90.31 22 VAL B N 1
ATOM 994 C CA . VAL B 1 22 ? 2.328 -9.938 -3.92 1 90.31 22 VAL B CA 1
ATOM 995 C C . VAL B 1 22 ? 1.362 -9.93 -5.102 1 90.31 22 VAL B C 1
ATOM 997 O O . VAL B 1 22 ? 1.341 -8.977 -5.891 1 90.31 22 VAL B O 1
ATOM 1000 N N . LEU B 1 23 ? 0.58 -10.875 -5.172 1 87.94 23 LEU B N 1
ATOM 1001 C CA . LEU B 1 23 ? -0.377 -10.992 -6.266 1 87.94 23 LEU B CA 1
ATOM 1002 C C . LEU B 1 23 ? -1.37 -9.836 -6.246 1 87.94 23 LEU B C 1
ATOM 1004 O O . LEU B 1 23 ? -1.64 -9.227 -7.285 1 87.94 23 LEU B O 1
ATOM 1008 N N . ARG B 1 24 ? -1.911 -9.562 -5.164 1 90.81 24 ARG B N 1
ATOM 1009 C CA . ARG B 1 24 ? -2.912 -8.508 -5.055 1 90.81 24 ARG B CA 1
ATOM 1010 C C . ARG B 1 24 ? -2.299 -7.141 -5.336 1 90.81 24 ARG B C 1
ATOM 1012 O O . ARG B 1 24 ? -2.895 -6.324 -6.039 1 90.81 24 ARG B O 1
ATOM 1019 N N . LEU B 1 25 ? -1.119 -6.914 -4.816 1 94.81 25 LEU B N 1
ATOM 1020 C CA . LEU B 1 25 ? -0.465 -5.629 -5.035 1 94.81 25 LEU B CA 1
ATOM 1021 C C . LEU B 1 25 ? -0.049 -5.469 -6.492 1 94.81 25 LEU B C 1
ATOM 1023 O O . LEU B 1 25 ? -0.228 -4.402 -7.082 1 94.81 25 LEU B O 1
ATOM 1027 N N . ILE B 1 26 ? 0.485 -6.496 -7.113 1 91.38 26 ILE B N 1
ATOM 1028 C CA . ILE B 1 26 ? 0.906 -6.422 -8.508 1 91.38 26 ILE B CA 1
ATOM 1029 C C . ILE B 1 26 ? -0.317 -6.266 -9.406 1 91.38 26 ILE B C 1
ATOM 1031 O O . ILE B 1 26 ? -0.267 -5.551 -10.414 1 91.38 26 ILE B O 1
ATOM 1035 N N . ASN B 1 27 ? -1.403 -6.902 -9.055 1 87.62 27 ASN B N 1
ATOM 1036 C CA . ASN B 1 27 ? -2.637 -6.727 -9.82 1 87.62 27 ASN B CA 1
ATOM 1037 C C . ASN B 1 27 ? -3.111 -5.277 -9.797 1 87.62 27 ASN B C 1
ATOM 1039 O O . ASN B 1 27 ? -3.527 -4.738 -10.82 1 87.62 27 ASN B O 1
ATOM 1043 N N . LEU B 1 28 ? -3.064 -4.758 -8.625 1 92.69 28 LEU B N 1
ATOM 1044 C CA . LEU B 1 28 ? -3.445 -3.357 -8.492 1 92.69 28 LEU B CA 1
ATOM 1045 C C . LEU B 1 28 ? -2.545 -2.465 -9.336 1 92.69 28 LEU B C 1
ATOM 1047 O O . LEU B 1 28 ? -3.033 -1.617 -10.086 1 92.69 28 LEU B O 1
ATOM 1051 N N . LYS B 1 29 ? -1.242 -2.654 -9.242 1 92.5 29 LYS B N 1
ATOM 1052 C CA . LYS B 1 29 ? -0.273 -1.896 -10.023 1 92.5 29 LYS B CA 1
ATOM 1053 C C . LYS B 1 29 ? -0.56 -2.021 -11.516 1 92.5 29 LYS B C 1
ATOM 1055 O O . LYS B 1 29 ? -0.534 -1.027 -12.25 1 92.5 29 LYS B O 1
ATOM 1060 N N . THR B 1 30 ? -0.767 -3.205 -11.93 1 86.88 30 THR B N 1
ATOM 1061 C CA . THR B 1 30 ? -0.937 -3.488 -13.352 1 86.88 30 THR B CA 1
ATOM 1062 C C . THR B 1 30 ? -2.248 -2.9 -13.867 1 86.88 30 THR B C 1
ATOM 1064 O O . THR B 1 30 ? -2.277 -2.273 -14.93 1 86.88 30 THR B O 1
ATOM 1067 N N . LYS B 1 31 ? -3.256 -3.072 -13.172 1 88.56 31 LYS B N 1
ATOM 1068 C CA . LYS B 1 31 ? -4.574 -2.576 -13.555 1 88.56 31 LYS B CA 1
ATOM 1069 C C . LYS B 1 31 ? -4.562 -1.06 -13.719 1 88.56 31 LYS B C 1
ATOM 1071 O O . LYS B 1 31 ? -5.25 -0.519 -14.586 1 88.56 31 LYS B O 1
ATOM 1076 N N . HIS B 1 32 ? -3.758 -0.52 -12.891 1 90.44 32 HIS B N 1
ATOM 1077 C CA . HIS B 1 32 ? -3.787 0.938 -12.883 1 90.44 32 HIS B CA 1
ATOM 1078 C C . HIS B 1 32 ? -2.504 1.518 -13.469 1 90.44 32 HIS B C 1
ATOM 1080 O O . HIS B 1 32 ? -2.285 2.73 -13.422 1 90.44 32 HIS B O 1
ATOM 1086 N N . ARG B 1 33 ? -1.628 0.679 -14.023 1 88.56 33 ARG B N 1
ATOM 1087 C CA . ARG B 1 33 ? -0.459 1.024 -14.82 1 88.56 33 ARG B CA 1
ATOM 1088 C C . ARG B 1 33 ? 0.518 1.884 -14.031 1 88.56 33 ARG B C 1
ATOM 1090 O O . ARG B 1 33 ? 1.021 2.889 -14.531 1 88.56 33 ARG B O 1
ATOM 1097 N N . TRP B 1 34 ? 0.731 1.447 -12.773 1 93.56 34 TRP B N 1
ATOM 1098 C CA . TRP B 1 34 ? 1.777 2.111 -12 1 93.56 34 TRP 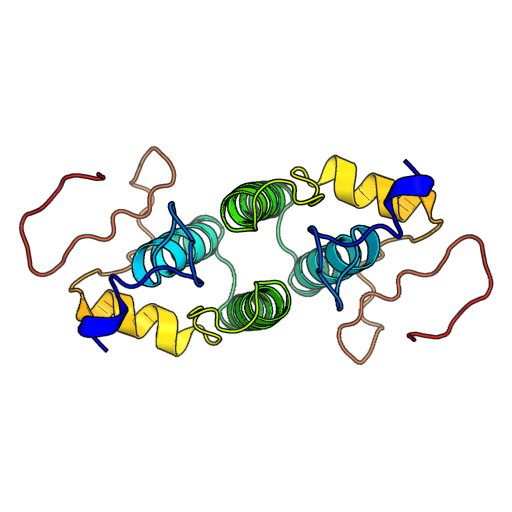B CA 1
ATOM 1099 C C . TRP B 1 34 ? 3.16 1.76 -12.539 1 93.56 34 TRP B C 1
ATOM 1101 O O . TRP B 1 34 ? 3.402 0.619 -12.945 1 93.56 34 TRP B O 1
ATOM 1111 N N . ILE B 1 35 ? 4.09 2.732 -12.5 1 93.5 35 ILE B N 1
ATOM 1112 C CA . ILE B 1 35 ? 5.449 2.451 -12.938 1 93.5 35 ILE B CA 1
ATOM 1113 C C . ILE B 1 35 ? 6.195 1.67 -11.859 1 93.5 35 ILE B C 1
ATOM 1115 O O . ILE B 1 35 ? 5.887 1.791 -10.672 1 93.5 35 ILE B O 1
ATOM 1119 N N . ASP B 1 36 ? 7.199 0.992 -12.234 1 92.38 36 ASP B N 1
ATOM 1120 C CA . ASP B 1 36 ? 7.918 0.084 -11.344 1 92.38 36 ASP B CA 1
ATOM 1121 C C . ASP B 1 36 ? 8.555 0.844 -10.18 1 92.38 36 ASP B C 1
ATOM 1123 O O . ASP B 1 36 ? 8.562 0.361 -9.047 1 92.38 36 ASP B O 1
ATOM 1127 N N . ASN B 1 37 ? 9.078 1.959 -10.445 1 93.75 37 ASN B N 1
ATOM 1128 C CA . ASN B 1 37 ? 9.727 2.746 -9.406 1 93.75 37 ASN B CA 1
ATOM 1129 C C . ASN B 1 37 ? 8.75 3.137 -8.305 1 93.75 37 ASN B C 1
ATOM 1131 O O . ASN B 1 37 ? 9.055 3.02 -7.117 1 93.75 37 ASN B O 1
ATOM 1135 N N . SER B 1 38 ? 7.586 3.609 -8.688 1 94.38 38 SER B N 1
ATOM 1136 C CA . SER B 1 38 ? 6.578 3.99 -7.707 1 94.38 38 SER B CA 1
ATOM 1137 C C . SER B 1 38 ? 6.09 2.781 -6.914 1 94.38 38 SER B C 1
ATOM 1139 O O . SER B 1 38 ? 5.832 2.881 -5.715 1 94.38 38 SER B O 1
ATOM 1141 N N . PHE B 1 39 ? 6.047 1.658 -7.578 1 96.44 39 PHE B N 1
ATOM 1142 C CA . PHE B 1 39 ? 5.621 0.43 -6.918 1 96.44 39 PHE B CA 1
ATOM 1143 C C . PHE B 1 39 ? 6.668 -0.037 -5.914 1 96.44 39 PHE B C 1
ATOM 1145 O O . PHE B 1 39 ? 6.328 -0.458 -4.809 1 96.44 39 PHE B O 1
ATOM 1152 N N . THR B 1 40 ? 7.875 0.041 -6.266 1 97.62 40 THR B N 1
ATOM 1153 C CA . THR B 1 40 ? 8.953 -0.288 -5.34 1 97.62 40 THR B CA 1
ATOM 1154 C C . THR B 1 40 ? 8.891 0.603 -4.102 1 97.62 40 THR B C 1
ATOM 1156 O O . THR B 1 40 ? 9.023 0.119 -2.975 1 97.62 40 THR B O 1
ATOM 1159 N N . LYS B 1 41 ? 8.641 1.855 -4.246 1 97.12 41 LYS B N 1
ATOM 1160 C CA . LYS B 1 41 ? 8.547 2.773 -3.117 1 97.12 41 LYS B CA 1
ATOM 1161 C C . LYS B 1 41 ? 7.348 2.434 -2.236 1 97.12 41 LYS B C 1
ATOM 1163 O O . LYS B 1 41 ? 7.422 2.541 -1.01 1 97.12 41 LYS B O 1
ATOM 1168 N N . LEU B 1 42 ? 6.297 2.029 -2.904 1 97.88 42 LEU B N 1
ATOM 1169 C CA . LEU B 1 42 ? 5.145 1.562 -2.139 1 97.88 42 LEU B CA 1
ATOM 1170 C C . LEU B 1 42 ? 5.512 0.342 -1.3 1 97.88 42 LEU B C 1
ATOM 1172 O O . LEU B 1 42 ? 5.223 0.297 -0.102 1 97.88 42 LEU B O 1
ATOM 1176 N N . LEU B 1 43 ? 6.145 -0.642 -1.929 1 97.75 43 LEU B N 1
ATOM 1177 C CA . LEU B 1 43 ? 6.496 -1.867 -1.22 1 97.75 43 LEU B CA 1
ATOM 1178 C C . LEU B 1 43 ? 7.398 -1.565 -0.028 1 97.75 43 LEU B C 1
ATOM 1180 O O . LEU B 1 43 ? 7.23 -2.146 1.046 1 97.75 43 LEU B O 1
ATOM 1184 N N . GLU B 1 44 ? 8.312 -0.649 -0.21 1 97.19 44 GLU B N 1
ATOM 1185 C CA . GLU B 1 44 ? 9.188 -0.231 0.879 1 97.19 44 GLU B CA 1
ATOM 1186 C C . GLU B 1 44 ? 8.398 0.403 2.016 1 97.19 44 GLU B C 1
ATOM 1188 O O . GLU B 1 44 ? 8.594 0.066 3.186 1 97.19 44 GLU B O 1
ATOM 1193 N N . LEU B 1 45 ? 7.555 1.255 1.717 1 96.81 45 LEU B N 1
ATOM 1194 C CA . LEU B 1 45 ? 6.727 1.919 2.719 1 96.81 45 LEU B CA 1
ATOM 1195 C C . LEU B 1 45 ? 5.848 0.911 3.451 1 96.81 45 LEU B C 1
ATOM 1197 O O . LEU B 1 45 ? 5.746 0.948 4.68 1 96.81 45 LEU B O 1
ATOM 1201 N N . LEU B 1 46 ? 5.227 -0.015 2.699 1 97.19 46 LEU B N 1
ATOM 1202 C CA . LEU B 1 46 ? 4.363 -1.021 3.312 1 97.19 46 LEU B CA 1
ATOM 1203 C C . LEU B 1 46 ? 5.16 -1.912 4.262 1 97.19 46 LEU B C 1
ATOM 1205 O O . LEU B 1 46 ? 4.664 -2.287 5.328 1 97.19 46 LEU B O 1
ATOM 1209 N N . SER B 1 47 ? 6.289 -2.277 3.822 1 95.56 47 SER B N 1
ATOM 1210 C CA . SER B 1 47 ? 7.133 -3.098 4.684 1 95.56 47 SER B CA 1
ATOM 1211 C C . SER B 1 47 ? 7.391 -2.412 6.023 1 95.56 47 SER B C 1
ATOM 1213 O O . SER B 1 47 ? 7.406 -3.064 7.066 1 95.56 47 SER B O 1
ATOM 1215 N N . ASP B 1 48 ? 7.559 -1.087 5.98 1 94.5 48 ASP B N 1
ATOM 1216 C CA . ASP B 1 48 ? 7.766 -0.312 7.203 1 94.5 48 ASP B CA 1
ATOM 1217 C C . ASP B 1 48 ? 6.484 -0.244 8.031 1 94.5 48 ASP B C 1
ATOM 1219 O O . ASP B 1 48 ? 6.539 -0.173 9.258 1 94.5 48 ASP B O 1
ATOM 1223 N N . MET B 1 49 ? 5.367 -0.251 7.422 1 94.38 49 MET B N 1
ATOM 1224 C CA . MET B 1 49 ? 4.07 -0.049 8.062 1 94.38 49 MET B CA 1
ATOM 1225 C C . MET B 1 49 ? 3.568 -1.342 8.695 1 94.38 49 MET B C 1
ATOM 1227 O O . MET B 1 49 ? 2.773 -1.309 9.633 1 94.38 49 MET B O 1
ATOM 1231 N N . LEU B 1 50 ? 3.969 -2.488 8.141 1 94.06 50 LEU B N 1
ATOM 1232 C CA . LEU B 1 50 ? 3.518 -3.789 8.625 1 94.06 50 LEU B CA 1
ATOM 1233 C C . LEU B 1 50 ? 4.25 -4.176 9.906 1 94.06 50 LEU B C 1
ATOM 1235 O O . LEU B 1 50 ? 5.199 -3.506 10.312 1 94.06 50 LEU B O 1
ATOM 1239 N N . LEU B 1 51 ? 3.695 -5.164 10.562 1 88.75 51 LEU B N 1
ATOM 1240 C CA . LEU B 1 51 ? 4.277 -5.672 11.797 1 88.75 51 LEU B CA 1
ATOM 1241 C C . LEU B 1 51 ? 5.703 -6.164 11.562 1 88.75 51 LEU B C 1
ATOM 1243 O O . LEU B 1 51 ? 6.039 -6.613 10.469 1 88.75 51 LEU B O 1
ATOM 1247 N N . GLU B 1 52 ? 6.469 -5.961 12.602 1 87.75 52 GLU B N 1
ATOM 1248 C CA . GLU B 1 52 ? 7.84 -6.457 12.523 1 87.75 52 GLU B CA 1
ATOM 1249 C C . GLU B 1 52 ? 7.867 -7.941 12.172 1 87.75 52 GLU B C 1
ATOM 1251 O O . GLU B 1 52 ? 7.074 -8.727 12.695 1 87.75 52 GLU B O 1
ATOM 1256 N N . GLY B 1 53 ? 8.844 -8.289 11.266 1 89.12 53 GLY B N 1
ATOM 1257 C CA . GLY B 1 53 ? 8.961 -9.672 10.852 1 89.12 53 GLY B CA 1
ATOM 1258 C C . GLY B 1 53 ? 8.109 -10.016 9.641 1 89.12 53 GLY B C 1
ATOM 1259 O O . GLY B 1 53 ? 7.953 -11.18 9.289 1 89.12 53 GLY B O 1
ATOM 1260 N N . ASN B 1 54 ? 7.496 -9.023 9.055 1 92.88 54 ASN B N 1
ATOM 1261 C CA . ASN B 1 54 ? 6.695 -9.297 7.871 1 92.88 54 ASN B CA 1
ATOM 1262 C C . ASN B 1 54 ? 7.547 -9.852 6.734 1 92.88 54 ASN B C 1
ATOM 1264 O O . ASN B 1 54 ? 8.773 -9.711 6.746 1 92.88 54 ASN B O 1
ATOM 1268 N N . MET B 1 55 ? 6.898 -10.469 5.789 1 93.31 55 MET B N 1
ATOM 1269 C CA . MET B 1 55 ? 7.57 -11.172 4.695 1 93.31 55 MET B CA 1
ATOM 1270 C C . MET B 1 55 ? 7.328 -10.461 3.369 1 93.31 55 MET B C 1
ATOM 1272 O O . MET B 1 55 ? 7.477 -11.062 2.303 1 93.31 55 MET B O 1
ATOM 1276 N N . LEU B 1 56 ? 6.914 -9.195 3.387 1 94.75 56 LEU B N 1
ATOM 1277 C CA . LEU B 1 56 ? 6.629 -8.469 2.156 1 94.75 56 LEU B CA 1
ATOM 1278 C C . LEU B 1 56 ? 7.906 -8.227 1.359 1 94.75 56 LEU B C 1
ATOM 1280 O O . LEU B 1 56 ? 8.938 -7.855 1.928 1 94.75 56 LEU B O 1
ATOM 1284 N N . LEU B 1 57 ? 7.836 -8.438 0.09 1 93.12 57 LEU B N 1
ATOM 1285 C CA . LEU B 1 57 ? 8.93 -8.07 -0.798 1 93.12 57 LEU B CA 1
ATOM 1286 C C . LEU B 1 57 ? 9.047 -6.559 -0.934 1 93.12 57 LEU B C 1
ATOM 1288 O O . LEU B 1 57 ? 8.031 -5.855 -0.953 1 93.12 57 LEU B O 1
ATOM 1292 N N . THR B 1 58 ? 10.289 -6.078 -1.112 1 94.25 58 THR B N 1
ATOM 1293 C CA . THR B 1 58 ? 10.461 -4.629 -1.057 1 94.25 58 THR B CA 1
ATOM 1294 C C . THR B 1 58 ? 10.969 -4.094 -2.395 1 94.25 58 THR B C 1
ATOM 1296 O O . THR B 1 58 ? 11.445 -2.959 -2.473 1 94.25 58 THR B O 1
ATOM 1299 N N . CYS B 1 59 ? 10.914 -4.883 -3.445 1 95 59 CYS B N 1
ATOM 1300 C CA . CYS B 1 59 ? 11.227 -4.348 -4.766 1 95 59 CYS B CA 1
ATOM 1301 C C . CYS B 1 59 ? 10.414 -5.043 -5.848 1 95 59 CYS B C 1
ATOM 1303 O O . CYS B 1 59 ? 10.078 -6.223 -5.711 1 95 59 CYS B O 1
ATOM 1305 N N . THR B 1 60 ? 10.164 -4.312 -6.895 1 93.88 60 THR B N 1
ATOM 1306 C CA . THR B 1 60 ? 9.297 -4.754 -7.98 1 93.88 60 THR B CA 1
ATOM 1307 C C . THR B 1 60 ? 9.891 -5.973 -8.68 1 93.88 60 THR B C 1
ATOM 1309 O O . THR B 1 60 ? 9.172 -6.922 -9 1 93.88 60 THR B O 1
ATOM 1312 N N . TYR B 1 61 ? 11.156 -5.934 -8.805 1 91.31 61 TYR B N 1
ATOM 1313 C CA . TYR B 1 61 ? 11.828 -7.031 -9.492 1 91.31 61 TYR B CA 1
ATOM 1314 C C . TYR B 1 61 ? 11.594 -8.352 -8.766 1 91.31 61 TYR B C 1
ATOM 1316 O O . TYR B 1 61 ? 11.227 -9.352 -9.383 1 91.31 61 TYR B O 1
ATOM 1324 N N . ASP B 1 62 ? 11.773 -8.375 -7.527 1 89.62 62 ASP B N 1
ATOM 1325 C CA . ASP B 1 62 ? 11.578 -9.586 -6.734 1 89.62 62 ASP B CA 1
ATOM 1326 C C . ASP B 1 62 ? 10.125 -10.031 -6.754 1 89.62 62 ASP B C 1
ATOM 1328 O O . ASP B 1 62 ? 9.836 -11.227 -6.809 1 89.62 62 ASP B O 1
ATOM 1332 N N . ALA B 1 63 ? 9.242 -9.109 -6.672 1 89.75 63 ALA B N 1
ATOM 1333 C CA . ALA B 1 63 ? 7.82 -9.414 -6.707 1 89.75 63 ALA B CA 1
ATOM 1334 C C . ALA B 1 63 ? 7.438 -10.094 -8.023 1 89.75 63 ALA B C 1
ATOM 1336 O O . ALA B 1 63 ? 6.742 -11.109 -8.023 1 89.75 63 ALA B O 1
ATOM 1337 N N . LYS B 1 64 ? 7.934 -9.617 -9.086 1 84.31 64 LYS B N 1
ATOM 1338 C CA . LYS B 1 64 ? 7.648 -10.18 -10.406 1 84.31 64 LYS B CA 1
ATOM 1339 C C . LYS B 1 64 ? 8.281 -11.562 -10.555 1 84.31 64 LYS B C 1
ATOM 1341 O O . LYS B 1 64 ? 7.688 -12.461 -11.164 1 84.31 64 LYS B O 1
ATOM 1346 N N . LYS B 1 65 ? 9.422 -11.664 -10.023 1 84.75 65 LYS B N 1
ATOM 1347 C CA . LYS B 1 65 ? 10.148 -12.922 -10.102 1 84.75 65 LYS B CA 1
ATOM 1348 C C . LYS B 1 65 ? 9.367 -14.055 -9.445 1 84.75 65 LYS B C 1
ATOM 1350 O O . LYS B 1 65 ? 9.336 -15.18 -9.953 1 84.75 65 LYS B O 1
ATOM 1355 N N . ILE B 1 66 ? 8.82 -13.812 -8.312 1 80.38 66 ILE B N 1
ATOM 1356 C CA . ILE B 1 66 ? 8.039 -14.82 -7.613 1 80.38 66 ILE B CA 1
ATOM 1357 C C . ILE B 1 66 ? 6.863 -15.266 -8.492 1 80.38 66 ILE B C 1
ATOM 1359 O O . ILE B 1 66 ? 6.535 -16.453 -8.547 1 80.38 66 ILE B O 1
ATOM 1363 N N . LEU B 1 67 ? 6.234 -14.32 -9.117 1 76.94 67 LEU B N 1
ATOM 1364 C CA . LEU B 1 67 ? 5.109 -14.656 -9.984 1 76.94 67 LEU B CA 1
ATOM 1365 C C . LEU B 1 67 ? 5.57 -15.5 -11.164 1 76.94 67 LEU B C 1
ATOM 1367 O O . LEU B 1 67 ? 4.902 -16.469 -11.539 1 76.94 67 LEU B O 1
ATOM 1371 N N . TYR B 1 68 ? 6.645 -15.117 -11.664 1 74.88 68 TYR B N 1
ATOM 1372 C CA . TYR B 1 68 ? 7.23 -15.859 -12.773 1 74.88 68 TYR B CA 1
ATOM 1373 C C . TYR B 1 68 ? 7.543 -17.297 -12.367 1 74.88 68 TYR B C 1
ATOM 1375 O O . TYR B 1 68 ? 7.25 -18.234 -13.109 1 74.88 68 TYR B O 1
ATOM 1383 N N . LEU B 1 69 ? 8.07 -17.391 -11.289 1 74.56 69 LEU B N 1
ATOM 1384 C CA . LEU B 1 69 ? 8.469 -18.703 -10.789 1 74.56 69 LEU B CA 1
ATOM 1385 C C . LEU B 1 69 ? 7.254 -19.594 -10.531 1 74.56 69 LEU B C 1
ATOM 1387 O O . LEU B 1 69 ? 7.328 -20.812 -10.641 1 74.56 69 LEU B O 1
ATOM 1391 N N . MET B 1 70 ? 6.242 -18.953 -10.289 1 72.5 70 MET B N 1
ATOM 1392 C CA . MET B 1 70 ? 5.016 -19.703 -10.047 1 72.5 70 MET B CA 1
ATOM 1393 C C . MET B 1 70 ? 4.277 -19.984 -11.352 1 72.5 70 MET B C 1
ATOM 1395 O O . MET B 1 70 ? 3.238 -20.656 -11.352 1 72.5 70 MET B O 1
ATOM 1399 N N . GLY B 1 71 ? 4.938 -19.609 -12.391 1 67.19 71 GLY B N 1
ATOM 1400 C CA . GLY B 1 71 ? 4.324 -19.828 -13.688 1 67.19 71 GLY B CA 1
ATOM 1401 C C . GLY B 1 71 ? 3.217 -18.844 -14 1 67.19 71 GLY B C 1
ATOM 1402 O O . GLY B 1 71 ? 2.287 -19.156 -14.75 1 67.19 71 GLY B O 1
ATOM 1403 N N . MET B 1 72 ? 3.188 -17.797 -13.211 1 64.75 72 MET B N 1
ATOM 1404 C CA . MET B 1 72 ? 2.207 -16.734 -13.43 1 64.75 72 MET B CA 1
ATOM 1405 C C . MET B 1 72 ? 2.805 -15.609 -14.258 1 64.75 72 MET B C 1
ATOM 1407 O O . MET B 1 72 ? 3.98 -15.273 -14.102 1 64.75 72 MET B O 1
ATOM 1411 N N . LYS B 1 73 ? 2.197 -15.312 -15.484 1 58.84 73 LYS B N 1
ATOM 1412 C CA . LYS B 1 73 ? 2.592 -14.172 -16.297 1 58.84 73 LYS B CA 1
ATOM 1413 C C . LYS B 1 73 ? 1.639 -13 -16.094 1 58.84 73 LYS B C 1
ATOM 1415 O O . LYS B 1 73 ? 0.431 -13.188 -15.945 1 58.84 73 LYS B O 1
ATOM 1420 N N . TYR B 1 74 ? 2.258 -12.016 -15.664 1 54.75 74 TYR B N 1
ATOM 1421 C CA . TYR B 1 74 ? 1.499 -10.773 -15.516 1 54.75 74 TYR B CA 1
ATOM 1422 C C . TYR B 1 74 ? 1.255 -10.117 -16.875 1 54.75 74 TYR B C 1
ATOM 1424 O O . TYR B 1 74 ? 2.199 -9.852 -17.609 1 54.75 74 TYR B O 1
ATOM 1432 N N . LYS B 1 75 ? 0.259 -10.531 -17.594 1 50.12 75 LYS B N 1
ATOM 1433 C CA . LYS B 1 75 ? -0.082 -9.781 -18.797 1 50.12 75 LYS B CA 1
ATOM 1434 C C . LYS B 1 75 ? -1.149 -8.734 -18.516 1 50.12 75 LYS B C 1
ATOM 1436 O O . LYS B 1 75 ? -2.104 -8.992 -17.766 1 50.12 75 LYS B O 1
ATOM 1441 N N . LYS B 1 76 ? -0.835 -7.453 -18.641 1 50.22 76 LYS B N 1
ATOM 1442 C CA . LYS B 1 76 ? -1.791 -6.352 -18.641 1 50.22 76 LYS B CA 1
ATOM 1443 C C . LYS B 1 76 ? -3.068 -6.73 -19.391 1 50.22 76 LYS B C 1
ATOM 1445 O O . LYS B 1 76 ? -3.094 -6.742 -20.625 1 50.22 76 LYS B O 1
ATOM 1450 N N . ASN B 1 77 ? -3.562 -7.855 -19.266 1 45.03 77 ASN B N 1
ATOM 1451 C CA . ASN B 1 77 ? -4.688 -8.18 -20.141 1 45.03 77 ASN B CA 1
ATOM 1452 C C . ASN B 1 77 ? -5.969 -7.492 -19.672 1 45.03 77 ASN B C 1
ATOM 1454 O O . ASN B 1 77 ? -6.164 -7.273 -18.484 1 45.03 77 ASN B O 1
ATOM 1458 N N . HIS B 1 78 ? -6.625 -6.617 -20.562 1 41.94 78 HIS B N 1
ATOM 1459 C CA . HIS B 1 78 ? -7.996 -6.133 -20.484 1 41.94 78 HIS B CA 1
ATOM 1460 C C . HIS B 1 78 ? -8.922 -7.195 -19.906 1 41.94 78 HIS B C 1
ATOM 1462 O O . HIS B 1 78 ? -10.148 -7.051 -19.953 1 41.94 78 HIS B O 1
ATOM 1468 N N . VAL B 1 79 ? -8.586 -8.398 -19.922 1 42.16 79 VAL B N 1
ATOM 1469 C CA . VAL B 1 79 ? -9.641 -9.406 -19.969 1 42.16 79 VAL B CA 1
ATOM 1470 C C . VAL B 1 79 ? -10.211 -9.625 -18.562 1 42.16 79 VAL B C 1
ATOM 1472 O O . VAL B 1 79 ? -11.023 -10.523 -18.359 1 42.16 79 VAL B O 1
ATOM 1475 N N . CYS B 1 80 ? -9.438 -9.492 -17.516 1 45.5 80 CYS B N 1
ATOM 1476 C CA . CYS B 1 80 ? -10.109 -10.117 -16.391 1 45.5 80 CYS B CA 1
ATOM 1477 C C . CYS B 1 80 ? -11.195 -9.203 -15.828 1 45.5 80 CYS B C 1
ATOM 1479 O O . CYS B 1 80 ? -10.961 -8.016 -15.602 1 45.5 80 CYS B O 1
ATOM 1481 N N . PRO B 1 81 ? -12.32 -9.781 -15.945 1 42.25 81 PRO B N 1
ATOM 1482 C CA . PRO B 1 81 ? -13.445 -8.93 -15.539 1 42.25 81 PRO B CA 1
ATOM 1483 C C . PRO B 1 81 ? -13.172 -8.172 -14.242 1 42.25 81 PRO B C 1
ATOM 1485 O O . PRO B 1 81 ? -13.516 -6.992 -14.133 1 42.25 81 PRO B O 1
ATOM 1488 N N . ASN B 1 82 ? -13.141 -8.93 -13.266 1 41.53 82 ASN B N 1
ATOM 1489 C CA . ASN B 1 82 ? -13.18 -8.328 -11.93 1 41.53 82 ASN B CA 1
ATOM 1490 C C . ASN B 1 82 ? -11.797 -7.844 -11.5 1 41.53 82 ASN B C 1
ATOM 1492 O O . ASN B 1 82 ? -11.469 -7.871 -10.312 1 41.53 82 ASN B O 1
ATOM 1496 N N . ASP B 1 83 ? -11.117 -7.145 -12.391 1 42.5 83 ASP B N 1
ATOM 1497 C CA . ASP B 1 83 ? -9.875 -6.418 -12.117 1 42.5 83 ASP B CA 1
ATOM 1498 C C . ASP B 1 83 ? -8.797 -7.355 -11.578 1 42.5 83 ASP B C 1
ATOM 1500 O O . ASP B 1 83 ? -7.867 -6.914 -10.906 1 42.5 83 ASP B O 1
ATOM 1504 N N . TYR B 1 84 ? -9.211 -8.641 -11.445 1 45.28 84 TYR B N 1
ATOM 1505 C CA . TYR B 1 84 ? -8.172 -9.57 -11.023 1 45.28 84 TYR B CA 1
ATOM 1506 C C . TYR B 1 84 ? -7.207 -9.867 -12.164 1 45.28 84 TYR B C 1
ATOM 1508 O O . TYR B 1 84 ? -7.594 -9.844 -13.336 1 45.28 84 TYR B O 1
ATOM 1516 N N . ILE B 1 85 ? -6.027 -9.461 -12.008 1 46.78 85 ILE B N 1
ATOM 1517 C CA . ILE B 1 85 ? -4.988 -9.891 -12.938 1 46.78 85 ILE B CA 1
ATOM 1518 C C . ILE B 1 85 ? -4.957 -11.422 -13 1 46.78 85 ILE B C 1
ATOM 1520 O O . ILE B 1 85 ? -4.977 -12.094 -11.969 1 46.78 85 ILE B O 1
ATOM 1524 N N . LEU B 1 86 ? -5.586 -12 -14.117 1 46.31 86 LEU B N 1
ATOM 1525 C CA . LEU B 1 86 ? -5.426 -13.414 -14.445 1 46.31 86 LEU B CA 1
ATOM 1526 C C . LEU B 1 86 ? -3.957 -13.82 -14.391 1 46.31 86 LEU B C 1
ATOM 1528 O O . LEU B 1 86 ? -3.127 -13.25 -15.102 1 46.31 86 LEU B O 1
ATOM 1532 N N . TYR B 1 87 ? -3.457 -13.977 -13.227 1 46.03 87 TYR B N 1
ATOM 1533 C CA . TYR B 1 87 ? -2.18 -14.672 -13.344 1 46.03 87 TYR B CA 1
ATOM 1534 C C . TYR B 1 87 ? -2.365 -16.062 -13.945 1 46.03 87 TYR B C 1
ATOM 1536 O O . TYR B 1 87 ? -3.205 -16.844 -13.484 1 46.03 87 TYR B O 1
ATOM 1544 N N . ILE B 1 88 ? -2.295 -16.094 -15.242 1 45.19 88 ILE B N 1
ATOM 1545 C CA . ILE B 1 88 ? -2.346 -17.391 -15.914 1 45.19 88 ILE B CA 1
ATOM 1546 C C . ILE B 1 88 ? -1.176 -18.266 -15.461 1 45.19 88 ILE B C 1
ATOM 1548 O O . ILE B 1 88 ? -0.021 -17.828 -15.508 1 45.19 88 ILE B O 1
ATOM 1552 N N . LYS B 1 89 ? -1.622 -19.016 -14.445 1 48.94 89 LYS B N 1
ATOM 1553 C CA . LYS B 1 89 ? -0.599 -20.031 -14.211 1 48.94 89 LYS B CA 1
ATOM 1554 C C . LYS B 1 89 ? 0.001 -20.516 -15.531 1 48.94 89 LYS B C 1
ATOM 1556 O O . LYS B 1 89 ? -0.725 -20.953 -16.422 1 48.94 89 LYS B O 1
ATOM 1561 N N . VAL B 1 90 ? 1.057 -20.047 -15.883 1 43.62 90 VAL B N 1
ATOM 1562 C CA . VAL B 1 90 ? 1.689 -20.609 -17.062 1 43.62 90 VAL B CA 1
ATOM 1563 C C . VAL B 1 90 ? 1.798 -22.125 -16.922 1 43.62 90 VAL B C 1
ATOM 1565 O O . VAL B 1 90 ? 1.639 -22.859 -17.906 1 43.62 90 VAL B O 1
ATOM 1568 N N . PHE B 1 91 ? 2.256 -22.547 -15.797 1 39.53 91 PHE B N 1
ATOM 1569 C CA . PHE B 1 91 ? 2.416 -24 -15.898 1 39.53 91 PHE B CA 1
ATOM 1570 C C . PHE B 1 91 ? 1.083 -24.703 -15.688 1 39.53 91 PHE B C 1
ATOM 1572 O O . PHE B 1 91 ? 0.835 -25.766 -16.266 1 39.53 91 PHE B O 1
ATOM 1579 N N . ASP B 1 92 ? 0.434 -24.672 -14.414 1 40 92 ASP B N 1
ATOM 1580 C CA . ASP B 1 92 ? -0.709 -25.578 -14.297 1 40 92 ASP B CA 1
ATOM 1581 C C . ASP B 1 92 ? -1.976 -24.922 -14.859 1 40 92 ASP B C 1
ATOM 1583 O O . ASP B 1 92 ? -2.084 -23.703 -14.906 1 40 92 ASP B O 1
ATOM 1587 N N . THR B 1 93 ? -2.943 -25.672 -15.609 1 36.06 93 THR B N 1
ATOM 1588 C CA . THR B 1 93 ? -4.34 -25.625 -16.031 1 36.06 93 THR B CA 1
ATOM 1589 C C . THR B 1 93 ? -5.195 -24.906 -14.992 1 36.06 93 THR B C 1
ATOM 1591 O O . THR B 1 93 ? -6.422 -25 -15.016 1 36.06 93 THR B O 1
ATOM 1594 N N . PHE B 1 94 ? -4.699 -24.594 -13.828 1 35.47 94 PHE B N 1
ATOM 1595 C CA . PHE B 1 94 ? -5.73 -24.25 -12.859 1 35.47 94 PHE B CA 1
ATOM 1596 C C . PHE B 1 94 ? -6.254 -22.844 -13.109 1 35.47 94 PHE B C 1
ATOM 1598 O O . PHE B 1 94 ? -5.496 -21.875 -13.062 1 35.47 94 PHE B O 1
ATOM 1605 N N . HIS B 1 95 ? -7.25 -22.641 -13.992 1 36.81 95 HIS B N 1
ATOM 1606 C CA . HIS B 1 95 ? -8.062 -21.5 -14.398 1 36.81 95 HIS B CA 1
ATOM 1607 C C . HIS B 1 95 ? -8.617 -20.766 -13.188 1 36.81 95 HIS B C 1
ATOM 1609 O O . HIS B 1 95 ? -9.398 -19.812 -13.336 1 36.81 95 HIS B O 1
ATOM 1615 N N . GLU B 1 96 ? -8.891 -21.453 -12.07 1 34.19 96 GLU B N 1
ATOM 1616 C CA . GLU B 1 96 ? -9.938 -20.938 -11.188 1 34.19 96 GLU B CA 1
ATOM 1617 C C . GLU B 1 96 ? -9.422 -19.781 -10.344 1 34.19 96 GLU B C 1
ATOM 1619 O O . GLU B 1 96 ? -8.312 -19.828 -9.812 1 34.19 96 GLU B O 1
ATOM 1624 N N . CYS B 1 97 ? -9.773 -18.531 -10.641 1 39.28 97 CYS B N 1
ATOM 1625 C CA . CYS B 1 97 ? -9.742 -17.531 -9.594 1 39.28 97 CYS B CA 1
ATOM 1626 C C . CYS B 1 97 ? -10.305 -18.094 -8.289 1 39.28 97 CYS B C 1
ATOM 1628 O O . CYS B 1 97 ? -11.406 -18.641 -8.266 1 39.28 97 CYS B O 1
ATOM 1630 N N . PRO B 1 98 ? -9.43 -18.406 -7.301 1 35.84 98 PRO B N 1
ATOM 1631 C CA . PRO B 1 98 ? -10.195 -18.969 -6.188 1 35.84 98 PRO B CA 1
ATOM 1632 C C . PRO B 1 98 ? -11.359 -18.078 -5.766 1 35.84 98 PRO B C 1
ATOM 1634 O O . PRO B 1 98 ? -11.344 -16.875 -6.012 1 35.84 98 PRO B O 1
#

Nearest PDB structures (foldseek):
  1tfo-assembly1_B  TM=3.835E-01  e=7.948E+00  Escherichia coli
  1tfo-assembly1_B  TM=3.833E-01  e=7.202E+00  Escherichia coli

Secondary structure (DSSP, 8-state):
-TTTTTSBSSTT-SS-BHHHHHHHHHHHHHHTT--HHHHHHHHHHHHHHSPTT-----SHHHHHHHHHHTTEE----TT-TTS----EESSS------/-TTTTTSBSSTT-SS-BHHHHHHHHHHHHHHTT--HHHHHHHHHHHHHHSPTT-----SHHHHHHHHHHTTEE----TT-TTS----EESSS------

Organism: Cajanus cajan (NCBI:txid3821)

pLDDT: mean 76.17, std 21.75, range [33.81, 97.88]

Solvent-accessible surface area (backbone atoms only — not comparable to full-atom values): 11210 Å² total; per-residue (Å²): 114,78,76,50,36,74,32,47,26,28,86,89,43,86,87,39,22,28,42,58,46,48,50,54,53,51,25,51,34,52,77,63,64,57,55,60,69,59,50,19,52,48,28,42,51,48,53,68,71,43,60,85,77,46,54,65,60,56,39,49,68,62,48,51,47,54,37,45,74,62,22,23,47,87,59,85,57,91,68,41,80,84,68,46,59,61,53,45,36,63,68,56,87,67,77,69,75,127,116,78,76,49,35,74,32,46,27,28,88,89,42,86,86,38,22,28,41,58,46,47,49,54,53,50,22,53,34,50,76,64,66,57,53,60,69,58,49,19,52,46,30,42,51,48,52,68,71,43,61,85,77,45,53,64,63,55,38,49,67,60,47,51,47,54,36,45,73,62,22,25,46,87,55,85,57,90,67,37,81,84,65,47,56,60,54,45,35,62,67,57,87,67,76,69,76,126

=== Feature glossary ===
The features interleaved in this record are:

— What the protein is —

Sequence gives the chain of amino acids in standard one-letter code (A=alanine, C=cysteine, …, Y=tyrosine), read N→C. It is the only feature that is directly encoded by the gene; all structural features are derived from the folded form of this sequence.

Database cross-references. InterPro integrates a dozen domain/family signature databases into unified entries with residue-range hits. GO terms attach function/process/location labels with evidence codes. CATH codes position the fold in a four-level structural taxonomy. Organism is the NCBI-taxonomy species name.

— Where its atoms are —

Atomic coordinates in PDBx/mmCIF format — the same representation the Protein Data Bank distributes. Each line of the _atom_site loop places one backbone atom in Cartesian space (units: ångströms, origin: arbitrary).

The six renders are orthographic views along the three Cartesian axes in both directions. Representation (cartoon, sticks, or surface) and color scheme (sequence-rainbow or by-chain) vary across proteins so the training set covers all the common visualization conventions.

— Local backbone conformation —

Eight-state secondary structure (DSSP): H is the canonical α-helix, G the tighter 3₁₀-helix, I the wider π-helix; E/B are β-structure, T and S are turns and bends, and '-' is everything else. DSSP derives these from the pattern of main-chain N–H···O=C hydrogen bonds, not from the sequence.

P-SEA three-state annotation labels each residue as helix, strand, or coil based purely on the geometry of the Cα trace. It serves as a fallback when the full backbone (and thus DSSP) is unavailable.

The φ/ψ torsion pair specifies the backbone conformation at each residue. φ rotates about the N–Cα bond, ψ about the Cα–C bond. Steric clashes forbid most of the (φ, ψ) plane — the allowed regions (α-helix basin, β-sheet basin, left-handed helix) are the Ramachandran-allowed regions.

— Global shape and packing —

The geometric summary reports three shape descriptors. Rg (radius of gyration) measures how spread out the Cα atoms are about their centre of mass; compact globular proteins have small Rg, elongated or unfolded ones large. Cα contacts (<8 Å, |i−j|>4) count long-range residue pairs in spatial proximity — high for tightly packed folds, near zero for rods or random coil. The bounding-box extents give the protein's footprint along x, y, z in Å.

Solvent-accessible surface area (SASA) is the area in Å² traced out by the centre of a 1.4 Å probe sphere (a water molecule) rolled over the protein's van der Waals surface (Shrake–Rupley / Lee–Richards construction). Buried residues have near-zero SASA; fully exposed residues can exceed 200 Å². The total SASA scales roughly with the number of surface residues.

The contact map is a binary N×N matrix image: pixel (i, j) is dark where Cα_i and Cα_j are within 8 Å and |i−j|>4. Because the |i−j|>4 filter removes local helical contacts, off-diagonal stripes parallel to the main diagonal indicate parallel β-sheets; stripes perpendicular to it indicate antiparallel β-sheets. The Ramachandran plot scatters every residue's (φ, ψ) pair against the sterically allowed regions. The PAE heatmap renders the predicted-aligned-error matrix.

— Structural neighborhood —

3Di is Foldseek's structural alphabet. Each residue is assigned one of twenty discrete states based on how its Cα sits relative to its spatial (not sequential) neighbors. Aligning 3Di strings finds structural homologs roughly as well as full 3D superposition, but orders of magnitude faster.

Nearest PDB neighbors are the top structural matches found by Foldseek when searching this structure against the entire Protein Data Bank. Each hit reports a TM-score (0 to 1; >0.5 almost always implies the same fold) and an E-value. These are *structural* homologs — they may share no detectable sequence similarity.

— Confidence and disorder —

For AlphaFold models, the B-factor field carries pLDDT — the model's own estimate of local accuracy on a 0–100 scale. Regions with pLDDT<50 should be treated as essentially unmodeled; they often correspond to intrinsically disordered segments.

Crystallographic B-factors measure how much each atom's electron density is smeared out, in Å². They rise in mobile loops and surface residues and fall in the buried interior. In AlphaFold models this column is repurposed to hold pLDDT instead.

Predicted aligned error is AlphaFold's pairwise confidence. Unlike pLDDT (per-residue), PAE is per-residue-pair and captures whether two parts of the structure are correctly placed relative to each other. Units are ångströms of expected positional error.